Protein AF-X8DRG7-F1 (afdb_monomer)

Nearest PDB structures (foldseek):
  2o8r-assembly1_A  TM=9.295E-01  e=3.770E-13  Porphyromonas gingivalis
  1xdo-assembly1_A  TM=8.240E-01  e=6.068E-14  Escherichia coli
  2o8r-assembly1_B  TM=8.678E-01  e=6.930E-13  Porphyromonas gingivalis

Organism: NCBI:txid1299321

pLDDT: mean 76.74, std 23.55, range [23.83, 98.38]

Secondary structure (DSSP, 8-state):
-PPP-PPPP------SPPPPTT-S--HHHHHHHHHHHHHHHHH-TTS-HHHHHHHHHHHHHHHHHHIIIIIHHHHHHHHTT-----TTS--HHHHHHHHHHHHHHHHHHHHHIIIIIIHHHHHHTTEEE--GGG--HHHHHHHHHHIIIIIGGG--EEEE-TTSPPPPPPTT--EEEEEEEETTTTEEEEEEEEPPTTS-SEEE---TTS---TTTTT-EEEEEHHHHHHHTHHHH-GGGTTS-------TT-----------HHHHHHHHHHTSSS--------PPPP-

Foldseek 3Di:
DDDDDDPPDPPPPPPDDDDDLQPDDDPLVVLLVVLLVLLVQLLDPVDDLLVSLVSLLVSLVSVLVCCVPVLVVLVVCVVVVVQD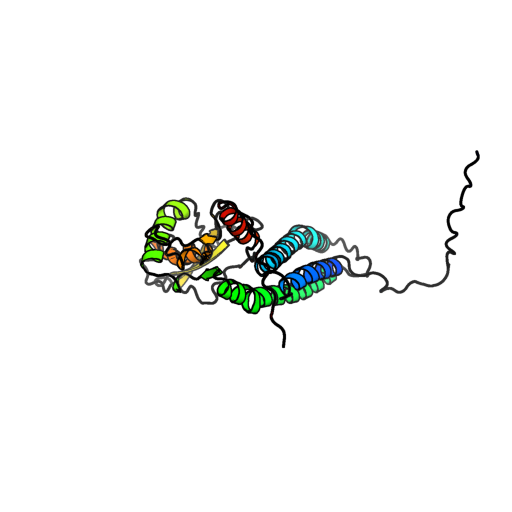ADSSRHGSVRVNVVSVVSVVVSVVSSVCSVPPPSQVVCVVQQEHADFPVPDDPLLLVVLVCVCVPPPVVPKDKAKDDPVDPDDDDDRPWFKFWFWWAFVVPRDIIIIIITRDPPDQQWDWGDDSVNPCDPVNVSHTYTYGPVRSCLVCVCVVCVVRVVGVIDRPPPVPRPSVCSPSPPSVRVSVVVVVVPPPDDDDDDDDDDDDDD

InterPro domains:
  IPR003414 Polyphosphate kinase [PTHR30218] (20-241)
  IPR024953 Polyphosphate kinase middle domain [PF02503] (139-242)
  IPR025198 Polyphosphate kinase N-terminal domain [PF13089] (24-129)
  IPR036830 Polyphosphate kinase middle domain superfamily [G3DSA:3.30.1840.10] (130-250)
  IPR036832 Polyphosphate kinase N-terminal domain superfamily [SSF140356] (21-125)

Sequence (290 aa):
MTTPSVPPAATTIVSGEELPEDRYLNRELSWLDFNARVLALAADESLPILERAKFLAIFASNLDEFYMVRVAGLKRRDETGLSVRSADGLSPREQLKLIGERTQEISVQHARVFSESVRPELAENGIFVVTWADLSENERSYLSSYFNDQVFPVLTPLAVDPAHPFPYISGLSLNLAITVQVPETGGQHFARIKVPDNVDRFVRLRSPDGTESPQAAHTARFLPMEELIAAHLSALFPAWKSSNITHSASPGTLISRSRKIATRTFCRHLSGSWRAGGSARRCALRSPTT

Mean predicted aligned error: 12.93 Å

Solvent-accessible surface area (backbone atoms only — not comparable to full-atom values): 17632 Å² total; per-residue (Å²): 137,84,80,85,81,76,74,77,81,80,74,78,79,80,83,82,72,86,72,67,76,76,79,40,77,52,67,68,58,53,48,51,54,52,45,49,53,40,41,48,53,34,62,38,82,89,50,60,68,69,59,18,46,39,26,47,18,50,35,36,52,51,51,51,50,43,45,69,51,52,50,48,52,38,50,53,29,49,77,70,65,55,73,67,49,47,88,46,66,43,40,42,62,58,47,52,50,54,50,50,55,55,49,50,54,54,52,52,51,52,50,45,41,42,65,74,46,51,50,55,53,36,41,77,68,32,36,38,83,49,57,75,84,77,50,52,72,68,56,47,54,53,49,49,50,50,35,62,76,64,46,51,81,66,53,60,78,40,78,57,57,93,92,53,83,82,78,90,74,66,84,97,56,54,43,44,56,43,75,44,60,39,62,89,77,73,44,77,46,41,34,37,35,53,58,57,86,92,52,70,59,59,45,69,66,68,62,91,80,73,66,60,49,80,73,51,68,62,46,48,41,28,36,44,43,70,47,57,50,61,76,42,46,66,74,77,44,57,91,54,63,85,37,86,51,76,81,68,74,43,102,74,54,62,55,60,66,68,70,69,57,71,23,69,64,52,53,52,54,57,60,60,68,66,71,79,68,87,78,95,71,89,81,83,82,79,80,84,83,131

Radius of gyration: 26.26 Å; Cα contacts (8 Å, |Δi|>4): 280; chains: 1; bounding box: 67×80×70 Å

Structure (mmCIF, N/CA/C/O backbone):
data_AF-X8DRG7-F1
#
_entry.id   AF-X8DRG7-F1
#
loop_
_atom_site.group_PDB
_atom_site.id
_atom_site.type_symbol
_atom_site.label_atom_id
_atom_site.label_alt_id
_atom_site.label_comp_id
_atom_site.label_asym_id
_atom_site.label_entity_id
_atom_site.label_seq_id
_atom_site.pdbx_PDB_ins_code
_atom_site.Cartn_x
_atom_site.Cartn_y
_atom_site.Cartn_z
_atom_site.occupancy
_atom_site.B_iso_or_equiv
_atom_site.auth_seq_id
_atom_site.auth_comp_id
_atom_site.auth_asym_id
_atom_site.auth_atom_id
_atom_site.pdbx_PDB_model_num
ATOM 1 N N . MET A 1 1 ? 46.438 -45.455 -9.308 1.00 54.94 1 MET A N 1
ATOM 2 C CA . MET A 1 1 ? 45.032 -45.337 -9.744 1.00 54.94 1 MET A CA 1
ATOM 3 C C . MET A 1 1 ? 44.902 -44.040 -10.522 1.00 54.94 1 MET A C 1
ATOM 5 O O . MET A 1 1 ? 44.944 -42.978 -9.922 1.00 54.94 1 MET A O 1
ATOM 9 N N . THR A 1 2 ? 44.878 -44.120 -11.848 1.00 59.38 2 THR A N 1
ATOM 10 C CA . THR A 1 2 ? 44.703 -42.980 -12.758 1.00 59.38 2 THR A CA 1
ATOM 11 C C . THR A 1 2 ? 43.210 -42.707 -12.914 1.00 59.38 2 THR A C 1
ATOM 13 O O . THR A 1 2 ? 42.454 -43.603 -13.282 1.00 59.38 2 THR A O 1
ATOM 16 N N . THR A 1 3 ? 42.767 -41.495 -12.590 1.00 52.41 3 THR A N 1
ATOM 17 C CA . THR A 1 3 ? 41.386 -41.053 -12.814 1.00 52.41 3 THR A CA 1
ATOM 18 C C . THR A 1 3 ? 41.109 -40.954 -14.318 1.00 52.41 3 THR A C 1
ATOM 20 O O . THR A 1 3 ? 41.916 -40.361 -15.038 1.00 52.41 3 THR A O 1
ATOM 23 N N . PRO A 1 4 ? 39.995 -41.508 -14.828 1.00 63.41 4 PRO A N 1
ATOM 24 C CA . PRO A 1 4 ? 39.626 -41.310 -16.221 1.00 63.41 4 PRO A CA 1
ATOM 25 C C . PRO A 1 4 ? 39.196 -39.852 -16.427 1.00 63.41 4 PRO A C 1
ATOM 27 O O . PRO A 1 4 ? 38.285 -39.357 -15.764 1.00 63.41 4 PRO A O 1
ATOM 30 N N . SER A 1 5 ? 39.874 -39.155 -17.340 1.00 70.75 5 SER A N 1
ATOM 31 C CA . SER A 1 5 ? 39.465 -37.833 -17.817 1.00 70.75 5 SER A CA 1
ATOM 32 C C . SER A 1 5 ? 38.298 -38.016 -18.786 1.00 70.75 5 SER A C 1
ATOM 34 O O . SER A 1 5 ? 38.466 -38.584 -19.864 1.00 70.75 5 SER A O 1
ATOM 36 N N . VAL A 1 6 ? 37.102 -37.586 -18.382 1.00 69.38 6 VAL A N 1
ATOM 37 C CA . VAL A 1 6 ? 35.954 -37.483 -19.288 1.00 69.38 6 VAL A CA 1
ATOM 38 C C . VAL A 1 6 ? 36.197 -36.254 -20.171 1.00 69.38 6 VAL A C 1
ATOM 40 O O . VAL A 1 6 ? 36.353 -35.160 -19.618 1.00 69.38 6 VAL A O 1
ATOM 43 N N . PRO A 1 7 ? 36.271 -36.384 -21.508 1.00 69.69 7 PRO A N 1
ATOM 44 C CA . PRO A 1 7 ? 36.376 -35.216 -22.370 1.00 69.69 7 PRO A CA 1
ATOM 45 C C . PRO A 1 7 ? 35.121 -34.346 -22.186 1.00 69.69 7 PRO A C 1
ATOM 47 O O . PRO A 1 7 ? 34.028 -34.897 -22.017 1.00 69.69 7 PRO A O 1
ATOM 50 N N . PRO A 1 8 ? 35.238 -33.003 -22.193 1.00 70.31 8 PRO A N 1
ATOM 51 C CA . PRO A 1 8 ? 34.063 -32.142 -22.148 1.00 70.31 8 PRO A CA 1
ATOM 52 C C . PRO A 1 8 ? 33.129 -32.546 -23.289 1.00 70.31 8 PRO A C 1
ATOM 54 O O . PRO A 1 8 ? 33.590 -32.780 -24.408 1.00 70.31 8 PRO A O 1
ATOM 57 N N . ALA A 1 9 ? 31.834 -32.679 -22.990 1.00 67.06 9 ALA A N 1
ATOM 58 C CA . ALA A 1 9 ? 30.829 -32.984 -23.997 1.00 67.06 9 ALA A CA 1
ATOM 59 C C . ALA A 1 9 ? 31.017 -32.016 -25.171 1.00 67.06 9 ALA A C 1
ATOM 61 O O . ALA A 1 9 ? 30.955 -30.799 -24.992 1.00 67.06 9 ALA A O 1
ATOM 62 N N . ALA A 1 10 ? 31.331 -32.556 -26.348 1.00 64.88 10 ALA A N 1
ATOM 63 C CA . ALA A 1 10 ? 31.528 -31.754 -27.539 1.00 64.88 10 ALA A CA 1
ATOM 64 C C . ALA A 1 10 ? 30.172 -31.163 -27.934 1.00 64.88 10 ALA A C 1
ATOM 66 O O . ALA A 1 10 ? 29.363 -31.823 -28.582 1.00 64.88 10 ALA A O 1
ATOM 67 N N . THR A 1 11 ? 29.901 -29.930 -27.509 1.00 65.81 11 THR A N 1
ATOM 68 C CA . THR A 1 11 ? 28.789 -29.153 -28.049 1.00 65.81 11 THR A CA 1
ATOM 69 C C . THR A 1 11 ? 29.103 -28.908 -29.515 1.00 65.81 11 THR A C 1
ATOM 71 O O . THR A 1 11 ? 30.013 -28.145 -29.840 1.00 65.81 11 THR A O 1
ATOM 74 N N . THR A 1 12 ? 28.379 -29.579 -30.408 1.00 64.88 12 THR A N 1
ATOM 75 C CA . THR A 1 12 ? 28.410 -29.273 -31.835 1.00 64.88 12 THR A CA 1
ATOM 76 C C . THR A 1 12 ? 27.990 -27.816 -31.996 1.00 64.88 12 THR A C 1
ATOM 78 O O . THR A 1 12 ? 26.829 -27.470 -31.786 1.00 64.88 12 THR A O 1
ATOM 81 N N . ILE A 1 13 ? 28.948 -26.943 -32.306 1.00 61.78 13 ILE A N 1
ATOM 82 C CA . ILE A 1 13 ? 28.653 -25.556 -32.649 1.00 61.78 13 ILE A CA 1
ATOM 83 C C . ILE A 1 13 ? 28.011 -25.609 -34.031 1.00 61.78 13 ILE A C 1
ATOM 85 O O . ILE A 1 13 ? 28.698 -25.784 -35.035 1.00 61.78 13 ILE A O 1
ATOM 89 N N . VAL A 1 14 ? 26.684 -25.524 -34.077 1.00 63.50 14 VAL A N 1
ATOM 90 C CA .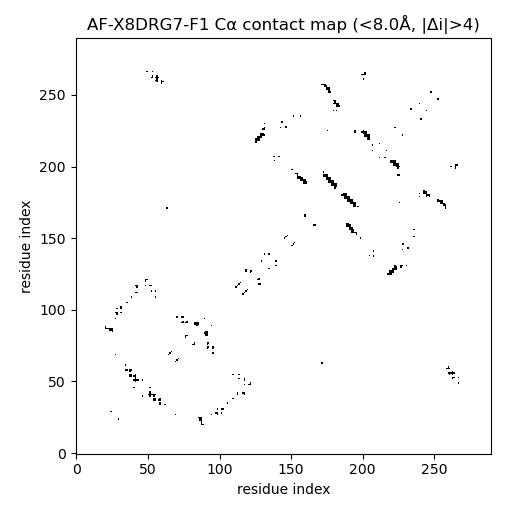 VAL A 1 14 ? 25.952 -25.330 -35.327 1.00 63.50 14 VAL A CA 1
ATOM 91 C C . VAL A 1 14 ? 26.228 -23.893 -35.765 1.00 63.50 14 VAL A C 1
ATOM 93 O O . VAL A 1 14 ? 25.580 -22.949 -35.325 1.00 63.50 14 VAL A O 1
ATOM 96 N N . SER A 1 15 ? 27.284 -23.702 -36.551 1.00 62.88 15 SER A N 1
ATOM 97 C CA . SER A 1 15 ? 27.621 -22.414 -37.148 1.00 62.88 15 SER A CA 1
ATOM 98 C C . SER A 1 15 ? 26.789 -22.228 -38.416 1.00 62.88 15 SER A C 1
ATOM 100 O O . SER A 1 15 ? 27.100 -22.852 -39.431 1.00 62.88 15 SER A O 1
ATOM 102 N N . GLY A 1 16 ? 25.749 -21.390 -38.377 1.00 63.62 16 GLY A N 1
ATOM 103 C CA . GLY A 1 16 ? 25.087 -20.961 -39.615 1.00 63.62 16 GLY A CA 1
ATOM 104 C C . GLY A 1 16 ? 23.646 -20.466 -39.528 1.00 63.62 16 GLY A C 1
ATOM 105 O O . GLY A 1 16 ? 23.220 -19.803 -40.465 1.00 63.62 16 GLY A O 1
ATOM 106 N N . GLU A 1 17 ? 22.903 -20.729 -38.452 1.00 68.38 17 GLU A N 1
ATOM 107 C CA . GLU A 1 17 ? 21.546 -20.179 -38.304 1.00 68.38 17 GLU A CA 1
ATOM 108 C C . GLU A 1 17 ? 21.573 -18.920 -37.429 1.00 68.38 17 GLU A C 1
ATOM 110 O O . GLU A 1 17 ? 22.011 -18.960 -36.275 1.00 68.38 17 GLU A O 1
ATOM 115 N N . GLU A 1 18 ? 21.121 -17.789 -37.983 1.00 74.00 18 GLU A N 1
ATOM 116 C CA . GLU A 1 18 ? 20.774 -16.617 -37.178 1.00 74.00 18 GLU A CA 1
ATOM 117 C C . GLU A 1 18 ? 19.693 -17.032 -36.177 1.00 74.00 18 GLU A C 1
ATOM 119 O O . GLU A 1 18 ? 18.618 -17.506 -36.546 1.00 74.00 18 GLU A O 1
ATOM 124 N N . LEU A 1 19 ? 20.012 -16.915 -34.888 1.00 76.25 19 LEU A N 1
ATOM 125 C CA . LEU A 1 19 ? 19.079 -17.278 -33.830 1.00 76.25 19 LEU A CA 1
ATOM 126 C C . LEU A 1 19 ? 17.885 -16.305 -33.835 1.00 76.25 19 LEU A C 1
ATOM 128 O O . LEU A 1 19 ? 18.104 -15.111 -34.048 1.00 76.25 19 LEU A O 1
ATOM 132 N N . PRO A 1 20 ? 16.661 -16.770 -33.520 1.00 79.12 20 PRO A N 1
ATOM 133 C CA . PRO A 1 20 ? 15.479 -15.910 -33.476 1.00 79.12 20 PRO A CA 1
ATOM 134 C C . PRO A 1 20 ? 15.663 -14.694 -32.555 1.00 79.12 20 PRO A C 1
ATOM 136 O O . PRO A 1 20 ? 16.224 -14.817 -31.459 1.00 79.12 20 PRO A O 1
ATOM 139 N N . GLU A 1 21 ? 15.175 -13.523 -32.976 1.00 74.56 21 GLU A N 1
ATOM 140 C CA . GLU A 1 21 ? 15.283 -12.276 -32.199 1.00 74.56 21 GLU A CA 1
ATOM 141 C C . GLU A 1 21 ? 14.522 -12.340 -30.857 1.00 74.56 21 GLU A C 1
ATOM 143 O O . GLU A 1 21 ? 14.911 -11.686 -29.891 1.00 74.56 21 GLU A O 1
ATOM 148 N N . ASP A 1 22 ? 13.493 -13.185 -30.752 1.00 77.38 22 ASP A N 1
ATOM 149 C CA . ASP A 1 22 ? 12.609 -13.366 -29.592 1.00 77.38 22 ASP A CA 1
ATOM 150 C C . ASP A 1 22 ? 13.065 -14.464 -28.609 1.00 77.38 22 ASP A C 1
ATOM 152 O O . ASP A 1 22 ? 12.335 -14.860 -27.699 1.00 77.38 22 ASP A O 1
ATOM 156 N N . ARG A 1 23 ? 14.305 -14.949 -28.734 1.00 85.06 23 ARG A N 1
ATOM 157 C CA . ARG A 1 23 ? 14.832 -16.053 -27.906 1.00 85.06 23 ARG A CA 1
ATOM 158 C C . ARG A 1 23 ? 15.043 -15.722 -26.423 1.00 85.06 23 ARG A C 1
ATOM 160 O O . ARG A 1 23 ? 15.328 -16.625 -25.634 1.00 85.06 23 ARG A O 1
ATOM 167 N N . TYR A 1 24 ? 14.972 -14.448 -26.037 1.00 88.44 24 TYR A N 1
ATOM 168 C CA . TYR A 1 24 ? 15.151 -14.004 -24.655 1.00 88.44 24 TYR A CA 1
ATOM 169 C C . TYR A 1 24 ? 13.890 -13.348 -24.110 1.00 88.44 24 TYR A C 1
ATOM 171 O O . TYR A 1 24 ? 13.319 -12.453 -24.721 1.00 88.44 24 TYR A O 1
ATOM 179 N N . LEU A 1 25 ? 13.511 -13.739 -22.893 1.00 90.25 25 LEU A N 1
ATOM 180 C CA . LEU A 1 25 ? 12.475 -13.044 -22.142 1.00 90.25 25 LEU A CA 1
ATOM 181 C C . LEU A 1 25 ? 13.020 -11.743 -21.553 1.00 90.25 25 LEU A C 1
ATOM 183 O O . LEU A 1 25 ? 14.155 -11.689 -21.062 1.00 90.25 25 LEU A O 1
ATOM 187 N N . ASN A 1 26 ? 12.171 -10.717 -21.507 1.00 94.19 26 ASN A N 1
ATOM 188 C CA . ASN A 1 26 ? 12.496 -9.499 -20.785 1.00 94.19 26 ASN A CA 1
ATOM 189 C C . ASN A 1 26 ? 12.693 -9.810 -19.296 1.00 94.19 26 ASN A C 1
ATOM 191 O O . ASN A 1 26 ? 11.798 -10.337 -18.626 1.00 94.19 26 ASN A O 1
ATOM 195 N N . ARG A 1 27 ? 13.855 -9.446 -18.752 1.00 94.56 27 ARG A N 1
ATOM 196 C CA . ARG A 1 27 ? 14.194 -9.706 -17.348 1.00 94.56 27 ARG A CA 1
ATOM 197 C C . ARG A 1 27 ? 13.234 -9.022 -16.374 1.00 94.56 27 ARG A C 1
ATOM 199 O O . ARG A 1 27 ? 12.872 -9.620 -15.363 1.00 94.56 27 ARG A O 1
ATOM 206 N N . GLU A 1 28 ? 12.871 -7.774 -16.648 1.00 95.69 28 GLU A N 1
ATOM 207 C CA . GLU A 1 28 ? 12.068 -6.963 -15.734 1.00 95.69 28 GLU A CA 1
ATOM 208 C C . GLU A 1 28 ? 10.601 -7.422 -15.749 1.00 95.69 28 GLU A C 1
ATOM 210 O O . GLU A 1 28 ? 9.993 -7.556 -14.688 1.00 95.69 28 GLU A O 1
ATOM 215 N N . LEU A 1 29 ? 10.059 -7.789 -16.917 1.00 96.81 29 LEU A N 1
ATOM 216 C CA . LEU A 1 29 ? 8.729 -8.411 -17.005 1.00 96.81 29 LEU A CA 1
ATOM 217 C C . LEU A 1 29 ? 8.701 -9.803 -16.365 1.00 96.81 29 LEU A C 1
ATOM 219 O O . LEU A 1 29 ? 7.791 -10.101 -15.597 1.00 96.81 29 LEU A O 1
ATOM 223 N N . SER A 1 30 ? 9.745 -10.612 -16.570 1.00 96.94 30 SER A N 1
ATOM 224 C CA . SER A 1 30 ? 9.873 -11.919 -15.906 1.00 96.94 30 SER A CA 1
ATOM 225 C C . SER A 1 30 ? 9.889 -11.787 -14.378 1.00 96.94 30 SER A C 1
ATOM 227 O O . SER A 1 30 ? 9.366 -12.644 -13.661 1.00 96.94 30 SER A O 1
ATOM 229 N N . TRP A 1 31 ? 10.477 -10.704 -13.855 1.00 97.88 31 TRP A N 1
ATOM 230 C CA . TRP A 1 31 ? 10.434 -10.392 -12.429 1.00 97.88 31 TRP A CA 1
ATOM 231 C C . TRP A 1 31 ? 9.012 -10.030 -11.971 1.00 97.88 31 TRP A C 1
ATOM 233 O O . TRP A 1 31 ? 8.560 -10.525 -10.936 1.00 97.88 31 TRP A O 1
ATOM 243 N N . LEU A 1 32 ? 8.271 -9.230 -12.747 1.00 98.06 32 LEU A N 1
ATOM 244 C CA . LEU A 1 32 ? 6.868 -8.919 -12.443 1.00 98.06 32 LEU A CA 1
ATOM 245 C C . LEU A 1 32 ? 5.989 -10.174 -12.473 1.00 98.06 32 LEU A C 1
ATOM 247 O O . LEU A 1 32 ? 5.143 -10.329 -11.596 1.00 98.06 32 LEU A O 1
ATOM 251 N N . ASP A 1 33 ? 6.229 -11.106 -13.394 1.00 97.75 33 ASP A N 1
ATOM 252 C CA . ASP A 1 33 ? 5.515 -12.387 -13.451 1.00 97.75 33 ASP A CA 1
ATOM 253 C C . ASP A 1 33 ? 5.871 -13.312 -12.283 1.00 97.75 33 ASP A C 1
ATOM 255 O O . ASP A 1 33 ? 5.026 -14.051 -11.771 1.00 97.75 33 ASP A O 1
ATOM 259 N N . PHE A 1 34 ? 7.109 -13.253 -11.787 1.00 97.94 34 PHE A N 1
ATOM 260 C CA . PHE A 1 34 ? 7.444 -13.863 -10.504 1.00 97.94 34 PHE A CA 1
ATOM 261 C C . PHE A 1 34 ? 6.617 -13.256 -9.364 1.00 97.94 34 PHE A C 1
ATOM 263 O O . PHE A 1 34 ? 5.996 -14.003 -8.608 1.00 97.94 34 PHE A O 1
ATOM 270 N N . ASN A 1 35 ? 6.546 -11.928 -9.258 1.00 97.94 35 ASN A N 1
ATOM 271 C CA . ASN A 1 35 ? 5.769 -11.297 -8.193 1.00 97.94 35 ASN A CA 1
ATOM 272 C C . ASN A 1 35 ? 4.256 -11.550 -8.360 1.00 97.94 35 ASN A C 1
ATOM 274 O O . ASN A 1 35 ? 3.547 -11.731 -7.375 1.00 97.94 35 ASN A O 1
ATOM 278 N N . ALA A 1 36 ? 3.756 -11.673 -9.592 1.00 98.19 36 ALA A N 1
ATOM 279 C CA . ALA A 1 36 ? 2.379 -12.073 -9.873 1.00 98.19 36 ALA A CA 1
ATOM 280 C C . ALA A 1 36 ? 2.060 -13.484 -9.342 1.00 98.19 36 ALA A C 1
ATOM 282 O O . ALA A 1 36 ? 0.966 -13.712 -8.832 1.00 98.19 36 ALA A O 1
ATOM 283 N N . ARG A 1 37 ? 3.022 -14.417 -9.364 1.00 98.38 37 ARG A N 1
ATOM 284 C CA . ARG A 1 37 ? 2.862 -15.734 -8.717 1.00 98.38 37 ARG A CA 1
ATOM 285 C C . ARG A 1 37 ? 2.795 -15.637 -7.192 1.00 98.38 37 ARG A C 1
ATOM 287 O O . ARG A 1 37 ? 2.061 -16.399 -6.576 1.00 98.38 37 ARG A O 1
ATOM 294 N N . VAL A 1 38 ? 3.493 -14.680 -6.575 1.00 98.25 38 VAL A N 1
ATOM 295 C CA . VAL A 1 38 ? 3.333 -14.391 -5.135 1.00 98.25 38 VAL A CA 1
ATOM 296 C C . VAL A 1 38 ? 1.919 -13.882 -4.843 1.00 98.25 38 VAL A C 1
ATOM 298 O O . VAL A 1 38 ? 1.308 -14.301 -3.864 1.00 98.25 38 VAL A O 1
ATOM 301 N N . LEU A 1 39 ? 1.371 -13.022 -5.708 1.00 97.94 39 LEU A N 1
ATOM 302 C CA . LEU A 1 39 ? -0.019 -12.576 -5.596 1.00 97.94 39 LEU A CA 1
ATOM 303 C C . LEU A 1 39 ? -1.016 -13.733 -5.776 1.00 97.94 39 LEU A C 1
ATOM 305 O O . LEU A 1 39 ? -2.018 -13.774 -5.068 1.00 97.94 39 LEU A O 1
ATOM 309 N N . ALA A 1 40 ? -0.729 -14.695 -6.657 1.00 98.25 40 ALA A N 1
ATOM 310 C CA . ALA A 1 40 ? -1.567 -15.881 -6.828 1.00 98.25 40 ALA A CA 1
ATOM 311 C C . ALA A 1 40 ? -1.686 -16.707 -5.532 1.00 98.25 40 ALA A C 1
ATOM 313 O O . ALA A 1 40 ? -2.768 -17.195 -5.231 1.00 98.25 40 ALA A O 1
ATOM 314 N N . LEU A 1 41 ? -0.630 -16.776 -4.709 1.00 98.19 41 LEU A N 1
ATOM 315 C CA . LEU A 1 41 ? -0.698 -17.410 -3.383 1.00 98.19 41 LEU A CA 1
ATOM 316 C C . LEU A 1 41 ? -1.607 -16.645 -2.410 1.00 98.19 41 LEU A C 1
ATOM 318 O O . LEU A 1 41 ? -2.237 -17.243 -1.550 1.00 98.19 41 LEU A O 1
ATOM 322 N N . ALA A 1 42 ? -1.717 -15.321 -2.526 1.00 96.94 42 ALA A N 1
ATOM 323 C CA . ALA A 1 42 ? -2.695 -14.577 -1.730 1.00 96.94 42 ALA A CA 1
ATOM 324 C C . ALA A 1 42 ? -4.145 -14.844 -2.179 1.00 96.94 42 ALA A C 1
ATOM 326 O O . ALA A 1 42 ? -5.068 -14.772 -1.365 1.00 96.94 42 ALA A O 1
ATOM 327 N N . ALA A 1 43 ? -4.343 -15.140 -3.465 1.00 96.75 43 ALA A N 1
ATOM 328 C CA . ALA A 1 43 ? -5.647 -15.449 -4.046 1.00 96.75 43 ALA A CA 1
ATOM 329 C C . ALA A 1 43 ? -6.092 -16.907 -3.821 1.00 96.75 43 ALA A C 1
ATOM 331 O O . ALA A 1 43 ? -7.268 -17.202 -3.992 1.00 96.75 43 ALA A O 1
ATOM 332 N N . ASP A 1 44 ? -5.182 -17.800 -3.433 1.00 98.00 44 ASP A N 1
ATOM 333 C CA . ASP A 1 44 ? -5.469 -19.216 -3.203 1.00 98.00 44 ASP A CA 1
ATOM 334 C C . ASP A 1 44 ? -6.229 -19.435 -1.884 1.00 98.00 44 ASP A C 1
ATOM 336 O O . ASP A 1 44 ? -5.646 -19.397 -0.799 1.00 98.00 44 ASP A O 1
ATOM 340 N N . GLU A 1 45 ? -7.536 -19.681 -1.986 1.00 96.31 45 GLU A N 1
ATOM 341 C CA . GLU A 1 45 ? -8.450 -19.928 -0.859 1.00 96.31 45 GLU A CA 1
ATOM 342 C C . GLU A 1 45 ? -8.175 -21.249 -0.119 1.00 96.31 45 GLU A C 1
ATOM 344 O O . GLU A 1 45 ? -8.691 -21.458 0.976 1.00 96.31 45 GLU A O 1
ATOM 349 N N . SER A 1 46 ? -7.326 -22.134 -0.659 1.00 97.25 46 SER A N 1
ATOM 350 C CA . SER A 1 46 ? -6.900 -23.342 0.061 1.00 97.25 46 SER A CA 1
ATOM 351 C C . SER A 1 46 ? -5.888 -23.053 1.179 1.00 97.25 46 SER A C 1
ATOM 353 O O . SER A 1 46 ? -5.656 -23.899 2.049 1.00 97.25 46 SER A O 1
ATOM 355 N N . LEU A 1 47 ? -5.278 -21.862 1.178 1.00 97.81 47 LEU A N 1
ATOM 356 C CA . LEU A 1 47 ? -4.296 -21.451 2.174 1.00 97.81 47 LEU A CA 1
ATOM 357 C C . LEU A 1 47 ? -4.956 -20.767 3.382 1.00 97.81 47 LEU A C 1
ATOM 359 O O . LEU A 1 47 ? -5.920 -20.019 3.223 1.00 97.81 47 LEU A O 1
ATOM 363 N N . PRO A 1 48 ? -4.391 -20.914 4.598 1.00 97.75 48 PRO A N 1
ATOM 364 C CA . PRO A 1 48 ? -4.883 -20.198 5.770 1.00 97.75 48 PRO A CA 1
ATOM 365 C C . PRO A 1 48 ? -4.918 -18.677 5.558 1.00 97.75 48 PRO A C 1
ATOM 367 O O . PRO A 1 48 ? -3.939 -18.086 5.091 1.00 97.75 48 PRO A O 1
ATOM 370 N N . ILE A 1 49 ? -6.003 -18.027 5.993 1.00 96.69 49 ILE A N 1
ATOM 371 C CA . ILE A 1 49 ? -6.263 -16.597 5.754 1.00 96.69 49 ILE A CA 1
ATOM 372 C C . ILE A 1 49 ? -5.104 -15.670 6.156 1.00 96.69 49 ILE A C 1
ATOM 374 O O . ILE A 1 49 ? -4.787 -14.704 5.459 1.00 96.69 49 ILE A O 1
ATOM 378 N N . LEU A 1 50 ? -4.400 -15.980 7.248 1.00 96.25 50 LEU A N 1
ATOM 379 C CA . LEU A 1 50 ? -3.260 -15.175 7.694 1.00 96.25 50 LEU A CA 1
ATOM 380 C C . LEU A 1 50 ? -2.025 -15.322 6.797 1.00 96.25 50 LEU A C 1
ATOM 382 O O . LEU A 1 50 ? -1.280 -14.353 6.637 1.00 96.25 50 LEU A O 1
ATOM 386 N N . GLU A 1 51 ? -1.810 -16.490 6.188 1.00 97.62 51 GLU A N 1
ATOM 387 C CA . GLU A 1 51 ? -0.742 -16.673 5.197 1.00 97.62 51 GLU A CA 1
ATOM 388 C C . GLU A 1 51 ? -1.091 -15.941 3.896 1.00 97.62 51 GLU A C 1
ATOM 390 O O . GLU A 1 51 ? -0.238 -15.257 3.331 1.00 97.62 51 GLU A O 1
ATOM 395 N N . ARG A 1 52 ? -2.359 -15.963 3.470 1.00 98.19 52 ARG A N 1
ATOM 396 C CA . ARG A 1 52 ? -2.827 -15.189 2.307 1.00 98.19 52 ARG A CA 1
ATOM 397 C C . ARG A 1 52 ? -2.642 -13.689 2.508 1.00 98.19 52 ARG A C 1
ATOM 399 O O . ARG A 1 52 ? -2.063 -13.002 1.664 1.00 98.19 52 ARG A O 1
ATOM 406 N N . ALA A 1 53 ? -3.036 -13.184 3.676 1.00 96.62 53 ALA A N 1
ATOM 407 C CA . ALA A 1 53 ? -2.802 -11.801 4.066 1.00 96.62 53 ALA A CA 1
ATOM 408 C C . ALA A 1 53 ? -1.296 -11.467 4.018 1.00 96.62 53 ALA A C 1
ATOM 410 O O . ALA A 1 53 ? -0.886 -10.447 3.455 1.00 96.62 53 ALA A O 1
ATOM 411 N N . LYS A 1 54 ? -0.440 -12.341 4.555 1.00 97.12 54 LYS A N 1
ATOM 412 C CA . LYS A 1 54 ? 1.020 -12.179 4.523 1.00 97.12 54 LYS A CA 1
ATOM 413 C C . LYS A 1 54 ? 1.575 -12.154 3.097 1.00 97.12 54 LYS A C 1
ATOM 415 O O . LYS A 1 54 ? 2.428 -11.311 2.820 1.00 97.12 54 LYS A O 1
ATOM 420 N N . PHE A 1 55 ? 1.076 -12.985 2.181 1.00 98.19 55 PHE A N 1
ATOM 421 C CA . PHE A 1 55 ? 1.463 -12.931 0.769 1.00 98.19 55 PHE A CA 1
ATOM 422 C C . PHE A 1 55 ? 1.102 -11.594 0.109 1.00 98.19 55 PHE A C 1
ATOM 424 O O . PHE A 1 55 ? 1.922 -11.072 -0.645 1.00 98.19 55 PHE A O 1
ATOM 431 N N . LEU A 1 56 ? -0.022 -10.956 0.472 1.00 97.56 56 LEU A N 1
ATOM 432 C CA . LEU A 1 56 ? -0.323 -9.585 0.021 1.00 97.56 56 LEU A CA 1
ATOM 433 C C . LEU A 1 56 ? 0.735 -8.565 0.475 1.00 97.56 56 LEU A C 1
ATOM 435 O O . LEU A 1 56 ? 1.045 -7.643 -0.285 1.00 97.56 56 LEU A O 1
ATOM 439 N N . ALA A 1 57 ? 1.309 -8.713 1.677 1.00 95.31 57 ALA A N 1
ATOM 440 C CA . ALA A 1 57 ? 2.412 -7.852 2.126 1.00 95.31 57 ALA A CA 1
ATOM 441 C C . ALA A 1 57 ? 3.713 -8.157 1.407 1.00 95.31 57 ALA A C 1
ATOM 443 O O . ALA A 1 57 ? 4.451 -7.229 1.088 1.00 95.31 57 ALA A O 1
ATOM 444 N N . ILE A 1 58 ? 4.024 -9.440 1.214 1.00 96.75 58 ILE A N 1
ATOM 445 C CA . ILE A 1 58 ? 5.248 -9.854 0.526 1.00 96.75 58 ILE A CA 1
ATOM 446 C C . ILE A 1 58 ? 5.218 -9.304 -0.900 1.00 96.75 58 ILE A C 1
ATOM 448 O O . ILE A 1 58 ? 6.167 -8.640 -1.303 1.00 96.75 58 ILE A O 1
ATOM 452 N N . PHE A 1 59 ? 4.101 -9.475 -1.612 1.00 98.00 59 PHE A N 1
ATOM 453 C CA . PHE A 1 59 ? 3.890 -8.897 -2.936 1.00 98.00 59 PHE A CA 1
ATOM 454 C C . PHE A 1 59 ? 4.165 -7.385 -2.963 1.00 98.00 59 PHE A C 1
ATOM 456 O O . PHE A 1 59 ? 4.937 -6.919 -3.803 1.00 98.00 59 PHE A O 1
ATOM 463 N N . ALA A 1 60 ? 3.564 -6.628 -2.034 1.00 95.12 60 ALA A N 1
ATOM 464 C CA . ALA A 1 60 ? 3.719 -5.175 -1.973 1.00 95.12 60 ALA A CA 1
ATOM 465 C C . ALA A 1 60 ? 5.165 -4.763 -1.645 1.00 95.12 60 ALA A C 1
ATOM 467 O O . ALA A 1 60 ? 5.719 -3.881 -2.292 1.00 95.12 60 ALA A O 1
ATOM 468 N N . SER A 1 61 ? 5.804 -5.442 -0.688 1.00 94.06 61 SER A N 1
ATOM 469 C CA . SER A 1 61 ? 7.193 -5.175 -0.299 1.00 94.06 61 SER A CA 1
ATOM 470 C C . SER A 1 61 ? 8.183 -5.485 -1.421 1.00 94.06 61 SER A C 1
ATOM 472 O O . SER A 1 61 ? 9.146 -4.747 -1.603 1.00 94.06 61 SER A O 1
ATOM 474 N N . ASN A 1 62 ? 7.961 -6.570 -2.164 1.00 95.62 62 ASN A N 1
ATOM 475 C CA . ASN A 1 62 ? 8.783 -6.913 -3.318 1.00 95.62 62 ASN A CA 1
ATOM 476 C C . ASN A 1 62 ? 8.640 -5.845 -4.406 1.00 95.62 62 ASN A C 1
ATOM 478 O O . ASN A 1 62 ? 9.630 -5.436 -5.008 1.00 95.62 62 ASN A O 1
ATOM 482 N N . LEU A 1 63 ? 7.407 -5.393 -4.666 1.00 95.12 63 LEU A N 1
ATOM 483 C CA . LEU A 1 63 ? 7.137 -4.374 -5.677 1.00 95.12 63 LEU A CA 1
ATOM 484 C C . LEU A 1 63 ? 7.807 -3.037 -5.319 1.00 95.12 63 LEU A C 1
ATOM 486 O O . LEU A 1 63 ? 8.405 -2.410 -6.190 1.00 95.12 63 LEU A O 1
ATOM 490 N N . ASP A 1 64 ? 7.779 -2.645 -4.041 1.00 93.12 64 ASP A N 1
ATOM 491 C CA . ASP A 1 64 ? 8.508 -1.479 -3.528 1.00 93.12 64 ASP A CA 1
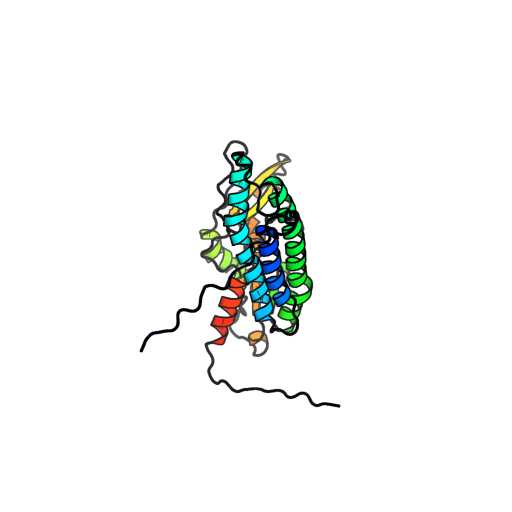ATOM 492 C C . ASP A 1 64 ? 10.016 -1.577 -3.843 1.00 93.12 64 ASP A C 1
ATOM 494 O O . ASP A 1 64 ? 10.607 -0.642 -4.392 1.00 93.12 64 ASP A O 1
ATOM 498 N N . GLU A 1 65 ? 10.640 -2.724 -3.553 1.00 93.62 65 GLU A N 1
ATOM 499 C CA . GLU A 1 65 ? 12.064 -2.965 -3.828 1.00 93.62 65 GLU A CA 1
ATOM 500 C C . GLU A 1 65 ? 12.376 -2.911 -5.330 1.00 93.62 65 GLU A C 1
ATOM 502 O O . GLU A 1 65 ? 13.345 -2.272 -5.754 1.00 93.62 65 GLU A O 1
ATOM 507 N N . PHE A 1 66 ? 11.525 -3.523 -6.154 1.00 95.12 66 PHE A N 1
ATOM 508 C CA . PHE A 1 66 ? 11.658 -3.481 -7.605 1.00 95.12 66 PHE A CA 1
ATOM 509 C C . PHE A 1 66 ? 11.631 -2.049 -8.141 1.00 95.12 66 PHE A C 1
ATOM 511 O O . PHE A 1 66 ? 12.490 -1.674 -8.941 1.00 95.12 66 PHE A O 1
ATOM 518 N N . TYR A 1 67 ? 10.716 -1.206 -7.661 1.00 94.25 67 TYR A N 1
ATOM 519 C CA . TYR A 1 67 ? 10.662 0.193 -8.082 1.00 94.25 67 TYR A CA 1
ATOM 520 C C . TYR A 1 67 ? 11.875 0.997 -7.615 1.00 94.25 67 TYR A C 1
ATOM 522 O O . TYR A 1 67 ? 12.472 1.740 -8.401 1.00 94.25 67 TYR A O 1
ATOM 530 N N . MET A 1 68 ? 12.260 0.833 -6.350 1.00 90.69 68 MET A N 1
ATOM 531 C CA . MET A 1 68 ? 13.382 1.562 -5.765 1.00 90.69 68 MET A CA 1
ATOM 532 C C . MET A 1 68 ? 14.719 1.225 -6.425 1.00 90.69 68 MET A C 1
ATOM 534 O O . MET A 1 68 ? 15.573 2.103 -6.539 1.00 90.69 68 MET A O 1
ATOM 538 N N . VAL A 1 69 ? 14.911 -0.023 -6.857 1.00 92.00 69 VAL A N 1
ATOM 539 C CA . VAL A 1 69 ? 16.189 -0.489 -7.409 1.00 92.00 69 VAL A CA 1
ATOM 540 C C . VAL A 1 69 ? 16.147 -0.571 -8.935 1.00 92.00 69 VAL A C 1
ATOM 542 O O . VAL A 1 69 ? 16.940 0.081 -9.616 1.00 92.00 69 VAL A O 1
ATOM 545 N N . ARG A 1 70 ? 15.231 -1.370 -9.495 1.00 93.62 70 ARG A N 1
ATOM 546 C CA . ARG A 1 70 ? 15.206 -1.702 -10.931 1.00 93.62 70 ARG A CA 1
ATOM 547 C C . ARG A 1 70 ? 14.687 -0.545 -11.763 1.00 93.62 70 ARG A C 1
ATOM 549 O O . ARG A 1 70 ? 15.393 -0.069 -12.652 1.00 93.62 70 ARG A O 1
ATOM 556 N N . VAL A 1 71 ? 13.493 -0.050 -11.443 1.00 94.69 71 VAL A N 1
ATOM 557 C CA . VAL A 1 71 ? 12.860 1.038 -12.204 1.00 94.69 71 VAL A CA 1
ATOM 558 C C . VAL A 1 71 ? 13.680 2.322 -12.095 1.00 94.69 71 VAL A C 1
ATOM 560 O O . VAL A 1 71 ? 13.904 2.985 -13.106 1.00 94.69 71 VAL A O 1
ATOM 563 N N . ALA A 1 72 ? 14.206 2.644 -10.909 1.00 92.50 72 ALA A N 1
ATOM 564 C CA . ALA A 1 72 ? 15.111 3.780 -10.729 1.00 92.50 72 ALA A CA 1
ATOM 565 C C . ALA A 1 72 ? 16.378 3.674 -11.601 1.00 92.50 72 ALA A C 1
ATOM 567 O O . ALA A 1 72 ? 16.804 4.662 -12.204 1.00 92.50 72 ALA A O 1
ATOM 568 N N . GLY A 1 73 ? 16.964 2.476 -11.713 1.00 93.00 73 GLY A N 1
ATOM 569 C CA . GLY A 1 73 ? 18.106 2.222 -12.593 1.00 93.00 73 GLY A CA 1
ATOM 570 C C . GLY A 1 73 ? 17.768 2.369 -14.080 1.00 93.00 73 GLY A C 1
ATOM 571 O O . GLY A 1 73 ? 18.557 2.937 -14.836 1.00 93.00 73 GLY A O 1
ATOM 572 N N . LEU A 1 74 ? 16.592 1.900 -14.513 1.00 92.94 74 LEU A N 1
ATOM 573 C CA . LEU A 1 74 ? 16.117 2.084 -15.890 1.00 92.94 74 LEU A CA 1
ATOM 574 C C . LEU A 1 74 ? 15.864 3.560 -16.215 1.00 92.94 74 LEU A C 1
ATOM 576 O O . LEU A 1 74 ? 16.342 4.027 -17.245 1.00 92.94 74 LEU A O 1
ATOM 580 N N . LYS A 1 75 ? 15.192 4.300 -15.325 1.00 93.19 75 LYS A N 1
ATOM 581 C CA . LYS A 1 75 ? 14.937 5.741 -15.497 1.00 93.19 75 LYS A CA 1
ATOM 582 C C . LYS A 1 75 ? 16.224 6.535 -15.660 1.00 93.19 75 LYS A C 1
ATOM 584 O O . LYS A 1 75 ? 16.352 7.290 -16.613 1.00 93.19 75 LYS A O 1
ATOM 589 N N . ARG A 1 76 ? 17.218 6.279 -14.805 1.00 92.69 76 ARG A N 1
ATOM 590 C CA . ARG A 1 76 ? 18.525 6.939 -14.907 1.00 92.69 76 ARG A CA 1
ATOM 591 C C . ARG A 1 76 ? 19.192 6.694 -16.262 1.00 92.69 76 ARG A C 1
ATOM 593 O O . ARG A 1 76 ? 19.817 7.598 -16.805 1.00 92.69 76 ARG A O 1
ATOM 600 N N . ARG A 1 77 ? 19.085 5.478 -16.811 1.00 90.00 77 ARG A N 1
ATOM 601 C CA . ARG A 1 77 ? 19.637 5.156 -18.138 1.00 90.00 77 ARG A CA 1
ATOM 602 C C . ARG A 1 77 ? 18.898 5.877 -19.263 1.00 90.00 77 ARG A C 1
ATOM 604 O O . ARG A 1 77 ? 19.561 6.379 -20.162 1.00 90.00 77 ARG A O 1
ATOM 611 N N . ASP A 1 78 ? 17.570 5.972 -19.180 1.00 90.81 78 ASP A N 1
ATOM 612 C CA . ASP A 1 78 ? 16.769 6.742 -20.144 1.00 90.81 78 ASP A CA 1
ATOM 613 C C . ASP A 1 78 ? 17.147 8.233 -20.117 1.00 90.81 78 ASP A C 1
ATOM 615 O O . ASP A 1 78 ? 17.457 8.818 -21.150 1.00 90.81 78 ASP A O 1
ATOM 619 N N . GLU A 1 79 ? 17.220 8.828 -18.922 1.00 90.69 79 GLU A N 1
ATOM 620 C CA . GLU A 1 79 ? 17.528 10.252 -18.713 1.00 90.69 79 GLU A CA 1
ATOM 621 C C . GLU A 1 79 ? 18.950 10.637 -19.150 1.00 90.69 79 GLU A C 1
ATOM 623 O O . GLU A 1 79 ? 19.176 11.743 -19.633 1.00 90.69 79 GLU A O 1
ATOM 628 N N . THR A 1 80 ? 19.915 9.726 -19.001 1.00 90.25 80 THR A N 1
ATOM 629 C CA . THR A 1 80 ? 21.319 9.946 -19.400 1.00 90.25 80 THR A CA 1
ATOM 630 C C . THR A 1 80 ? 21.598 9.610 -20.867 1.00 90.25 80 THR A C 1
ATOM 632 O O . THR A 1 80 ? 22.736 9.741 -21.313 1.00 90.25 80 THR A O 1
ATOM 635 N N . GLY A 1 81 ? 20.589 9.166 -21.627 1.00 84.50 81 GLY A N 1
ATOM 636 C CA . GLY A 1 81 ? 20.747 8.768 -23.029 1.00 84.50 81 GLY A CA 1
ATOM 637 C C . GLY A 1 81 ? 21.550 7.477 -23.227 1.00 84.50 81 GLY A C 1
ATOM 638 O O . GLY A 1 81 ? 21.976 7.176 -24.344 1.00 84.50 81 GLY A O 1
ATOM 639 N N . LEU A 1 82 ? 21.758 6.689 -22.166 1.00 78.31 82 LEU A N 1
ATOM 640 C CA . LEU A 1 82 ? 22.427 5.391 -22.229 1.00 78.31 82 LEU A CA 1
ATOM 641 C C . LEU A 1 82 ? 21.474 4.352 -22.840 1.00 78.31 82 LEU A C 1
ATOM 643 O O . LEU A 1 82 ? 20.813 3.589 -22.135 1.00 78.31 82 LEU A O 1
ATOM 647 N N . SER A 1 83 ? 21.421 4.317 -24.173 1.00 73.38 83 SER A N 1
ATOM 648 C CA . SER A 1 83 ? 20.503 3.487 -24.973 1.00 73.38 83 SER A CA 1
ATOM 649 C C . SER A 1 83 ? 20.930 2.013 -25.085 1.00 73.38 83 SER A C 1
ATOM 651 O O . SER A 1 83 ? 20.828 1.387 -26.140 1.00 73.38 83 SER A O 1
ATOM 653 N N . VAL A 1 84 ? 21.446 1.429 -24.001 1.00 83.69 84 VAL A N 1
ATOM 654 C CA . VAL A 1 84 ? 21.744 -0.008 -23.987 1.00 83.69 84 VAL A CA 1
ATOM 655 C C . VAL A 1 84 ? 20.416 -0.760 -23.989 1.00 83.69 84 VAL A C 1
ATOM 657 O O . VAL A 1 84 ? 19.690 -0.756 -22.991 1.00 83.69 84 VAL A O 1
ATOM 660 N N . ARG A 1 85 ? 20.100 -1.379 -25.129 1.00 87.94 85 ARG A N 1
ATOM 661 C CA . ARG A 1 85 ? 18.933 -2.249 -25.288 1.00 87.94 85 ARG A CA 1
ATOM 662 C C . ARG A 1 85 ? 19.079 -3.492 -24.408 1.00 87.94 85 ARG A C 1
ATOM 664 O O . ARG A 1 85 ? 20.189 -3.954 -24.137 1.00 87.94 85 ARG A O 1
ATOM 671 N N . SER A 1 86 ? 17.958 -4.008 -23.920 1.00 89.88 86 SER A N 1
ATOM 672 C CA . SER A 1 86 ? 17.918 -5.275 -23.192 1.00 89.88 86 SER A CA 1
ATOM 673 C C . SER A 1 86 ? 18.140 -6.471 -24.128 1.00 89.88 86 SER A C 1
ATOM 675 O O . SER A 1 86 ? 18.240 -6.316 -25.343 1.00 89.88 86 SER A O 1
ATOM 677 N N . ALA A 1 87 ? 18.268 -7.673 -23.557 1.00 87.38 87 ALA A N 1
ATOM 678 C CA . ALA A 1 87 ? 18.558 -8.898 -24.313 1.00 87.38 87 ALA A CA 1
ATOM 679 C C . ALA A 1 87 ? 17.461 -9.268 -25.331 1.00 87.38 87 ALA A C 1
ATOM 681 O O . ALA A 1 87 ? 17.747 -9.920 -26.325 1.00 87.38 87 ALA A O 1
ATOM 682 N N . ASP A 1 88 ? 16.235 -8.823 -25.077 1.00 88.75 88 ASP A N 1
ATOM 683 C CA . ASP A 1 88 ? 15.042 -8.890 -25.928 1.00 88.75 88 ASP A CA 1
ATOM 684 C C . ASP A 1 88 ? 14.901 -7.669 -26.861 1.00 88.75 88 ASP A C 1
ATOM 686 O O . ASP A 1 88 ? 13.846 -7.427 -27.433 1.00 88.75 88 ASP A O 1
ATOM 690 N N . GLY A 1 89 ? 15.942 -6.841 -26.981 1.00 90.06 89 GLY A N 1
ATOM 691 C CA . GLY A 1 89 ? 15.997 -5.739 -27.940 1.00 90.06 89 GLY A CA 1
ATOM 692 C C . GLY A 1 89 ? 15.285 -4.451 -27.517 1.00 90.06 89 GLY A C 1
ATOM 693 O O . GLY A 1 89 ? 15.373 -3.462 -28.240 1.00 90.06 89 GLY A O 1
ATOM 694 N N . LEU A 1 90 ? 14.639 -4.383 -26.351 1.00 92.25 90 LEU A N 1
ATOM 695 C CA . LEU A 1 90 ? 13.891 -3.191 -25.932 1.00 92.25 90 LEU A CA 1
ATOM 696 C C . LEU A 1 90 ? 14.786 -2.069 -25.383 1.00 92.25 90 LEU A C 1
ATOM 698 O O . LEU A 1 90 ? 15.702 -2.284 -24.585 1.00 92.25 90 LEU A O 1
ATOM 702 N N . SER A 1 91 ? 14.477 -0.827 -25.750 1.00 93.75 91 SER A N 1
ATOM 703 C CA . SER A 1 91 ? 15.071 0.368 -25.141 1.00 93.75 91 SER A CA 1
ATOM 704 C C . SER A 1 91 ? 14.611 0.555 -23.684 1.00 93.75 91 SER A C 1
ATOM 706 O O . SER A 1 91 ? 13.558 0.038 -23.292 1.00 93.75 91 SER A O 1
ATOM 708 N N . PRO A 1 92 ? 15.347 1.324 -22.854 1.00 94.12 92 PRO A N 1
ATOM 709 C CA . PRO A 1 92 ? 14.911 1.653 -21.495 1.00 94.12 92 PRO A CA 1
ATOM 710 C C . PRO A 1 92 ? 13.499 2.253 -21.436 1.00 94.12 92 PRO A C 1
ATOM 712 O O . PRO A 1 92 ? 12.712 1.874 -20.571 1.00 94.12 92 PRO A O 1
ATOM 715 N N . ARG A 1 93 ? 13.148 3.136 -22.379 1.00 94.00 93 ARG A N 1
ATOM 716 C CA . ARG A 1 93 ? 11.816 3.749 -22.469 1.00 94.00 93 ARG A CA 1
ATOM 717 C C . ARG A 1 93 ? 10.713 2.737 -22.765 1.00 94.00 93 ARG A C 1
ATOM 719 O O . ARG A 1 93 ? 9.663 2.782 -22.128 1.00 94.00 93 ARG A O 1
ATOM 726 N N . GLU A 1 94 ? 10.948 1.824 -23.705 1.00 95.06 94 GLU A N 1
ATOM 727 C CA . GLU A 1 94 ? 9.999 0.753 -24.035 1.00 95.06 94 GLU A CA 1
ATOM 728 C C . GLU A 1 94 ? 9.789 -0.177 -22.835 1.00 95.06 94 GLU A C 1
ATOM 730 O O . GLU A 1 94 ? 8.650 -0.465 -22.472 1.00 95.06 94 GLU A O 1
ATOM 735 N N . GLN A 1 95 ? 10.868 -0.555 -22.141 1.00 95.75 95 GLN A N 1
ATOM 736 C CA . GLN A 1 95 ? 10.777 -1.352 -20.916 1.00 95.75 95 GLN A CA 1
ATOM 737 C C . GLN A 1 95 ? 9.988 -0.630 -19.819 1.00 95.75 95 GLN A C 1
ATOM 739 O O . GLN A 1 95 ? 9.115 -1.232 -19.202 1.00 95.75 95 GLN A O 1
ATOM 744 N N . LEU A 1 96 ? 10.246 0.662 -19.583 1.00 96.12 96 LEU A N 1
ATOM 745 C CA . LEU A 1 96 ? 9.510 1.455 -18.591 1.00 96.12 96 LEU A CA 1
ATOM 746 C C . LEU A 1 96 ? 8.009 1.518 -18.894 1.00 96.12 96 LEU A C 1
ATOM 748 O O . LEU A 1 96 ? 7.205 1.446 -17.963 1.00 96.12 96 LEU A O 1
ATOM 752 N N . LYS A 1 97 ? 7.634 1.618 -20.176 1.00 96.94 97 LYS A N 1
ATOM 753 C CA . LYS A 1 97 ? 6.233 1.583 -20.608 1.00 96.94 97 LYS A CA 1
ATOM 754 C C . LYS A 1 97 ? 5.582 0.240 -20.257 1.00 96.94 97 LYS A C 1
ATOM 756 O O . LYS A 1 97 ? 4.587 0.231 -19.537 1.00 96.94 97 LYS A O 1
ATOM 761 N N . LEU A 1 98 ? 6.186 -0.873 -20.679 1.00 97.62 98 LEU A N 1
ATOM 762 C CA . LEU A 1 98 ? 5.655 -2.220 -20.422 1.00 97.62 98 LEU A CA 1
ATOM 763 C C . LEU A 1 98 ? 5.607 -2.553 -18.923 1.00 97.62 98 LEU A C 1
ATOM 765 O O . LEU A 1 98 ? 4.642 -3.142 -18.442 1.00 97.62 98 LEU A O 1
ATOM 769 N N . ILE A 1 99 ? 6.619 -2.133 -18.155 1.00 97.56 99 ILE A N 1
ATOM 770 C CA . ILE A 1 99 ? 6.634 -2.265 -16.691 1.00 97.56 99 ILE A CA 1
ATOM 771 C C . ILE A 1 99 ? 5.459 -1.508 -16.066 1.00 97.56 99 ILE A C 1
ATOM 773 O O . ILE A 1 99 ? 4.831 -2.020 -15.138 1.00 97.56 99 ILE A O 1
ATOM 777 N N . GLY A 1 100 ? 5.171 -0.295 -16.547 1.00 96.94 100 GLY A N 1
ATOM 778 C CA . GLY A 1 100 ? 4.053 0.518 -16.072 1.00 96.94 100 GLY A CA 1
ATOM 779 C C . GLY A 1 100 ? 2.705 -0.164 -16.299 1.00 96.94 100 GLY A C 1
ATOM 780 O O . GLY A 1 100 ? 1.934 -0.309 -15.350 1.00 96.94 100 GLY A O 1
ATOM 781 N N . GLU A 1 101 ? 2.469 -0.640 -17.523 1.00 97.94 101 GLU A N 1
ATOM 782 C CA . GLU A 1 101 ? 1.261 -1.382 -17.911 1.00 97.94 101 GLU A CA 1
ATOM 783 C C . GLU A 1 101 ? 1.096 -2.642 -17.047 1.00 97.94 101 GLU A C 1
ATOM 785 O O . GLU A 1 101 ? 0.103 -2.792 -16.329 1.00 97.94 101 GLU A O 1
ATOM 790 N N . ARG A 1 102 ? 2.129 -3.494 -16.997 1.00 97.62 102 ARG A N 1
ATOM 791 C CA . ARG A 1 102 ? 2.094 -4.743 -16.229 1.00 97.62 102 ARG A CA 1
ATOM 792 C C . ARG A 1 102 ? 1.920 -4.510 -14.731 1.00 97.62 102 ARG A C 1
ATOM 794 O O . ARG A 1 102 ? 1.181 -5.239 -14.072 1.00 97.62 102 ARG A O 1
ATOM 801 N N . THR A 1 103 ? 2.572 -3.489 -14.173 1.00 96.75 103 THR A N 1
ATOM 802 C CA . THR A 1 103 ? 2.431 -3.152 -12.750 1.00 96.75 103 THR A CA 1
ATOM 803 C C . THR A 1 103 ? 1.018 -2.680 -12.426 1.00 96.75 103 THR A C 1
ATOM 805 O O . THR A 1 103 ? 0.484 -3.036 -11.372 1.00 96.75 103 THR A O 1
ATOM 808 N N . GLN A 1 104 ? 0.398 -1.889 -13.305 1.00 95.88 104 GLN A N 1
ATOM 809 C CA . GLN A 1 104 ? -0.975 -1.430 -13.115 1.00 95.88 104 GLN A CA 1
ATOM 810 C C . GLN A 1 104 ? -1.938 -2.616 -13.038 1.00 95.88 104 GLN A C 1
ATOM 812 O O . GLN A 1 104 ? -2.729 -2.685 -12.094 1.00 95.88 104 GLN A O 1
ATOM 817 N N . GLU A 1 105 ? -1.825 -3.571 -13.963 1.00 97.25 105 GLU A N 1
ATOM 818 C CA . GLU A 1 105 ? -2.634 -4.795 -13.972 1.00 97.25 105 GLU A CA 1
ATOM 819 C C . GLU A 1 105 ? -2.536 -5.554 -12.643 1.00 97.25 105 GLU A C 1
ATOM 821 O O . GLU A 1 105 ? -3.544 -5.772 -11.964 1.00 97.25 105 GLU A O 1
ATOM 826 N N . ILE A 1 106 ? -1.318 -5.914 -12.223 1.00 96.69 106 ILE A N 1
ATOM 827 C CA . ILE A 1 106 ? -1.116 -6.705 -10.999 1.00 96.69 106 ILE A CA 1
ATOM 828 C C . ILE A 1 106 ? -1.474 -5.911 -9.734 1.00 96.69 106 ILE A C 1
ATOM 830 O O . ILE A 1 106 ? -1.909 -6.493 -8.744 1.00 96.69 106 ILE A O 1
ATOM 834 N N . SER A 1 107 ? -1.358 -4.579 -9.759 1.00 95.62 107 SER A N 1
ATOM 835 C CA . SER A 1 107 ? -1.756 -3.713 -8.641 1.00 95.62 107 SER A CA 1
ATOM 836 C C . SER A 1 107 ? -3.274 -3.618 -8.489 1.00 95.62 107 SER A C 1
ATOM 838 O O . SER A 1 107 ? -3.771 -3.494 -7.367 1.00 95.62 107 SER A O 1
ATOM 840 N N . VAL A 1 108 ? -4.021 -3.644 -9.597 1.00 96.62 108 VAL A N 1
ATOM 841 C CA . VAL A 1 108 ? -5.489 -3.732 -9.576 1.00 96.62 108 VAL A CA 1
ATOM 842 C C . VAL A 1 108 ? -5.915 -5.089 -9.022 1.00 96.62 108 VAL A C 1
ATOM 844 O O . VAL A 1 108 ? -6.752 -5.132 -8.123 1.00 96.62 108 VAL A O 1
ATOM 847 N N . GLN A 1 109 ? -5.282 -6.178 -9.468 1.00 96.88 109 GLN A N 1
ATOM 848 C CA . GLN A 1 109 ? -5.550 -7.516 -8.930 1.00 96.88 109 GLN A CA 1
ATOM 849 C C . GLN A 1 109 ? -5.237 -7.613 -7.431 1.00 96.88 109 GLN A C 1
ATOM 851 O O . GLN A 1 109 ? -6.039 -8.140 -6.670 1.00 96.88 109 GLN A O 1
ATOM 856 N N . HIS A 1 110 ? -4.122 -7.040 -6.971 1.00 98.06 110 HIS A N 1
ATOM 857 C CA . HIS A 1 110 ? -3.773 -6.993 -5.546 1.00 98.06 110 HIS A CA 1
ATOM 858 C C . HIS A 1 110 ? -4.828 -6.282 -4.698 1.00 98.06 110 HIS A C 1
ATOM 860 O O . HIS A 1 110 ? -5.220 -6.794 -3.648 1.00 98.06 110 HIS A O 1
ATOM 866 N N . ALA A 1 111 ? -5.327 -5.138 -5.173 1.00 96.50 111 ALA A N 1
ATOM 867 C CA . ALA A 1 111 ? -6.405 -4.420 -4.502 1.00 96.50 111 ALA A CA 1
ATOM 868 C C . ALA A 1 111 ? -7.681 -5.266 -4.440 1.00 96.50 111 ALA A C 1
ATOM 870 O O . ALA A 1 111 ? -8.286 -5.361 -3.376 1.00 96.50 111 ALA A O 1
ATOM 871 N N . ARG A 1 112 ? -8.030 -5.922 -5.552 1.00 97.31 112 ARG A N 1
ATOM 872 C CA . ARG A 1 112 ? -9.200 -6.791 -5.667 1.00 97.31 112 ARG A CA 1
ATOM 873 C C . ARG A 1 112 ? -9.140 -7.974 -4.701 1.00 97.31 112 ARG A C 1
ATOM 875 O O . ARG A 1 112 ? -10.062 -8.158 -3.917 1.00 97.31 112 ARG A O 1
ATOM 882 N N . VAL A 1 113 ? -8.036 -8.726 -4.699 1.00 97.69 113 VAL A N 1
ATOM 883 C CA . VAL A 1 113 ? -7.828 -9.869 -3.788 1.00 97.69 113 VAL A CA 1
ATOM 884 C C . VAL A 1 113 ? -7.954 -9.426 -2.332 1.00 97.69 113 VAL A C 1
ATOM 886 O O . VAL A 1 113 ? -8.588 -10.110 -1.530 1.00 97.69 113 VAL A O 1
ATOM 889 N N . PHE A 1 114 ? -7.403 -8.260 -1.982 1.00 97.38 114 PHE A N 1
ATOM 890 C CA . PHE A 1 114 ? -7.563 -7.721 -0.638 1.00 97.38 114 PHE A CA 1
ATOM 891 C C . PHE A 1 114 ? -9.019 -7.362 -0.315 1.00 97.38 114 PHE A C 1
ATOM 893 O O . PHE A 1 114 ? -9.518 -7.780 0.725 1.00 97.38 114 PHE A O 1
ATOM 900 N N . SER A 1 115 ? -9.693 -6.574 -1.157 1.00 95.75 115 SER A N 1
ATOM 901 C CA . SER A 1 115 ? -11.014 -6.021 -0.835 1.00 95.75 115 SER A CA 1
ATOM 902 C C . SER A 1 115 ? -12.154 -7.023 -0.957 1.00 95.75 115 SER A C 1
ATOM 904 O O . SER A 1 115 ? -13.093 -6.944 -0.172 1.00 95.75 115 SER A O 1
ATOM 906 N N . GLU A 1 116 ? -12.087 -7.924 -1.936 1.00 97.19 116 GLU A N 1
ATOM 907 C CA . GLU A 1 116 ? -13.190 -8.822 -2.302 1.00 97.19 116 GLU A CA 1
ATOM 908 C C . GLU A 1 116 ? -13.050 -10.227 -1.708 1.00 97.19 116 GLU A C 1
ATOM 910 O O . GLU A 1 116 ? -14.042 -10.939 -1.652 1.00 97.19 116 GLU A O 1
ATOM 915 N N . SER A 1 117 ? -11.856 -10.630 -1.254 1.00 96.75 117 SER A N 1
ATOM 916 C CA . SER A 1 117 ? -11.624 -11.988 -0.737 1.00 96.75 117 SER A CA 1
ATOM 917 C C . SER A 1 117 ? -10.973 -11.980 0.649 1.00 96.75 117 SER A C 1
ATOM 919 O O . SER A 1 117 ? -11.600 -12.365 1.633 1.00 96.75 117 SER A O 1
ATOM 921 N N . VAL A 1 118 ? -9.759 -11.436 0.789 1.00 97.31 118 VAL A N 1
ATOM 922 C CA . VAL A 1 118 ? -9.008 -11.532 2.056 1.00 97.31 118 VAL A CA 1
ATOM 923 C C . VAL A 1 118 ? -9.643 -10.715 3.186 1.00 97.31 118 VAL A C 1
ATOM 925 O O . VAL A 1 118 ? -9.719 -11.186 4.317 1.00 97.31 118 VAL A O 1
ATOM 928 N N . ARG A 1 119 ? -10.090 -9.480 2.931 1.00 95.62 119 ARG A N 1
ATOM 929 C CA . ARG A 1 119 ? -10.700 -8.637 3.973 1.00 95.62 119 ARG A CA 1
ATOM 930 C C . ARG A 1 119 ? -12.035 -9.209 4.484 1.00 95.62 119 ARG A C 1
ATOM 932 O O . ARG A 1 119 ? -12.190 -9.227 5.705 1.00 95.62 119 ARG A O 1
ATOM 939 N N . PRO A 1 120 ? -12.975 -9.657 3.628 1.00 96.44 120 PRO A N 1
ATOM 940 C CA . PRO A 1 120 ? -14.186 -10.340 4.084 1.00 96.44 120 PRO A CA 1
ATOM 941 C C . PRO A 1 120 ? -13.896 -11.591 4.921 1.00 96.44 120 PRO A C 1
ATOM 943 O O . PRO A 1 120 ? -14.409 -11.713 6.027 1.00 96.44 120 PRO A O 1
ATOM 946 N N . GLU A 1 121 ? -13.002 -12.468 4.468 1.00 96.50 121 GLU A N 1
ATOM 947 C CA . GLU A 1 121 ? -12.702 -13.715 5.184 1.00 96.50 121 GLU A CA 1
ATOM 948 C C . GLU A 1 121 ? -11.969 -13.479 6.514 1.00 96.50 121 GLU A C 1
ATOM 950 O O . GLU A 1 121 ? -12.195 -14.187 7.498 1.00 96.50 121 GLU A O 1
ATOM 955 N N . LEU A 1 122 ? -11.128 -12.440 6.602 1.00 95.69 122 LEU A N 1
ATOM 956 C CA . LEU A 1 122 ? -10.587 -11.991 7.889 1.00 95.69 122 LEU A CA 1
ATOM 957 C C . LEU A 1 122 ? -11.713 -11.632 8.865 1.00 95.69 122 LEU A C 1
ATOM 959 O O . LEU A 1 122 ? -11.646 -12.027 10.029 1.00 95.69 122 LEU A O 1
ATOM 963 N N . ALA A 1 123 ? -12.746 -10.930 8.393 1.00 94.12 123 ALA A N 1
ATOM 964 C CA . ALA A 1 123 ? -13.885 -10.534 9.214 1.00 94.12 123 ALA A CA 1
ATOM 965 C C . ALA A 1 123 ? -14.712 -11.747 9.676 1.00 94.12 123 ALA A C 1
ATOM 967 O O . ALA A 1 123 ? -15.091 -11.808 10.845 1.00 94.12 123 ALA A O 1
ATOM 968 N N . GLU A 1 124 ? -14.918 -12.745 8.812 1.00 94.38 124 GLU A N 1
ATOM 969 C CA . GLU A 1 124 ? -15.559 -14.022 9.175 1.00 94.38 124 GLU A CA 1
ATOM 970 C C . GLU A 1 124 ? -14.787 -14.774 10.270 1.00 94.38 124 GLU A C 1
ATOM 972 O O . GLU A 1 124 ? -15.382 -15.421 11.130 1.00 94.38 124 GLU A O 1
ATOM 977 N N . ASN A 1 125 ? -13.461 -14.623 10.294 1.00 92.38 125 ASN A N 1
ATOM 978 C CA . ASN A 1 125 ? -12.576 -15.176 11.320 1.00 92.38 125 ASN A CA 1
ATOM 979 C C . ASN A 1 125 ? -12.366 -14.229 12.522 1.00 92.38 125 ASN A C 1
ATOM 981 O O . ASN A 1 125 ? -11.414 -14.394 13.288 1.00 92.38 125 ASN A O 1
ATOM 985 N N . GLY A 1 126 ? -13.232 -13.226 12.700 1.00 91.38 126 GLY A N 1
ATOM 986 C CA . GLY A 1 126 ? -13.217 -12.331 13.858 1.00 91.38 126 GLY A CA 1
ATOM 987 C C . GLY A 1 126 ? -12.155 -11.229 13.806 1.00 91.38 126 GLY A C 1
ATOM 988 O O . GLY A 1 126 ? -11.900 -10.584 14.824 1.00 91.38 126 GLY A O 1
ATOM 989 N N . ILE A 1 127 ? -11.519 -10.988 12.657 1.00 93.56 127 ILE A N 1
ATOM 990 C CA . ILE A 1 127 ? -10.486 -9.962 12.497 1.00 93.56 127 ILE A CA 1
ATOM 991 C C . ILE A 1 127 ? -10.974 -8.831 11.591 1.00 93.56 127 ILE A C 1
ATOM 993 O O . ILE A 1 127 ? -11.149 -8.991 10.387 1.00 93.56 127 ILE A O 1
ATOM 997 N N . PHE A 1 128 ? -11.117 -7.638 12.158 1.00 93.62 128 PHE A N 1
ATOM 998 C CA . PHE A 1 128 ? -11.733 -6.500 11.486 1.00 93.62 128 PHE A CA 1
ATOM 999 C C . PHE A 1 128 ? -10.745 -5.351 11.309 1.00 93.62 128 PHE A C 1
ATOM 1001 O O . PHE A 1 128 ? -10.152 -4.870 12.275 1.00 93.62 128 PHE A O 1
ATOM 1008 N N . VAL A 1 129 ? -10.627 -4.852 10.078 1.00 92.31 129 VAL A N 1
ATOM 1009 C CA . VAL A 1 129 ? -10.045 -3.532 9.796 1.00 92.31 129 VAL A CA 1
ATOM 1010 C C . VAL A 1 129 ? -11.197 -2.545 9.650 1.00 92.31 129 VAL A C 1
ATOM 1012 O O . VAL A 1 129 ? -11.920 -2.571 8.645 1.00 92.31 129 VAL A O 1
ATOM 1015 N N . VAL A 1 130 ? -11.377 -1.731 10.685 1.00 93.75 130 VAL A N 1
ATOM 1016 C CA . VAL A 1 130 ? -12.514 -0.820 10.846 1.00 93.75 130 VAL A CA 1
ATOM 1017 C C . VAL A 1 130 ? -12.139 0.611 10.471 1.00 93.75 130 VAL A C 1
ATOM 1019 O O . VAL A 1 130 ? -10.962 0.967 10.416 1.00 93.75 130 VAL A O 1
ATOM 1022 N N . THR A 1 131 ? -13.151 1.424 10.207 1.00 93.06 131 THR A N 1
ATOM 1023 C CA . THR A 1 131 ? -13.044 2.866 9.965 1.00 93.06 131 THR A CA 1
ATOM 1024 C C . THR A 1 131 ? -13.463 3.649 11.205 1.00 93.06 131 THR A C 1
ATOM 1026 O O . THR A 1 131 ? -14.070 3.095 12.123 1.00 93.06 131 THR A O 1
ATOM 1029 N N . TRP A 1 132 ? -13.187 4.956 11.232 1.00 92.31 132 TRP A N 1
ATOM 1030 C CA . TRP A 1 132 ? -13.636 5.825 12.329 1.00 92.31 132 TRP A CA 1
ATOM 1031 C C . TRP A 1 132 ? -15.167 5.814 12.522 1.00 92.31 132 TRP A C 1
ATOM 1033 O O . TRP A 1 132 ? -15.674 5.941 13.642 1.00 92.31 132 TRP A O 1
ATOM 1043 N N . ALA A 1 133 ? -15.914 5.627 11.429 1.00 92.19 133 ALA A N 1
ATOM 1044 C CA . ALA A 1 133 ? -17.371 5.567 11.447 1.00 92.19 133 ALA A CA 1
ATOM 1045 C C . ALA A 1 133 ? -17.905 4.325 12.180 1.00 92.19 133 ALA A C 1
ATOM 1047 O O . ALA A 1 133 ? -18.946 4.415 12.824 1.00 92.19 133 ALA A O 1
ATOM 1048 N N . ASP A 1 134 ? -17.161 3.217 12.156 1.00 91.38 134 ASP A N 1
ATOM 1049 C CA . ASP A 1 134 ? -17.549 1.938 12.769 1.00 91.38 134 ASP A CA 1
ATOM 1050 C C . ASP A 1 134 ? -17.308 1.895 14.294 1.00 91.38 134 ASP A C 1
ATOM 1052 O O . ASP A 1 134 ? -17.567 0.880 14.948 1.00 91.38 134 ASP A O 1
ATOM 1056 N N . LEU A 1 135 ? -16.737 2.957 14.867 1.00 90.62 135 LEU A N 1
ATOM 1057 C CA . LEU A 1 135 ? -16.383 3.031 16.283 1.00 90.62 135 LEU A CA 1
ATOM 1058 C C . LEU A 1 135 ? -17.565 3.485 17.138 1.00 90.62 135 LEU A C 1
ATOM 1060 O O . LEU A 1 135 ? -18.282 4.424 16.782 1.00 90.62 135 LEU A O 1
ATOM 1064 N N . SER A 1 136 ? -17.705 2.865 18.308 1.00 90.69 136 SER A N 1
ATOM 1065 C CA . SER A 1 136 ? -18.590 3.354 19.369 1.00 90.69 136 SER A CA 1
ATOM 1066 C C . SER A 1 136 ? -18.069 4.660 19.979 1.00 90.69 136 SER A C 1
ATOM 1068 O O . SER A 1 136 ? -16.886 4.987 19.873 1.00 90.69 136 SER A O 1
ATOM 1070 N N . GLU A 1 137 ? -18.934 5.397 20.675 1.00 90.25 137 GLU A N 1
ATOM 1071 C CA . GLU A 1 137 ? -18.551 6.673 21.296 1.00 90.25 137 GLU A CA 1
ATOM 1072 C C . GLU A 1 137 ? -17.454 6.511 22.365 1.00 90.25 137 GLU A C 1
ATOM 1074 O O . GLU A 1 137 ? -16.540 7.332 22.464 1.00 90.25 137 GLU A O 1
ATOM 1079 N N . ASN A 1 138 ? -17.480 5.399 23.106 1.00 89.31 138 ASN A N 1
ATOM 1080 C CA . ASN A 1 138 ? -16.447 5.072 24.090 1.00 89.31 138 ASN A CA 1
ATOM 1081 C C . ASN A 1 138 ? -15.095 4.792 23.414 1.00 89.31 138 ASN A C 1
ATOM 1083 O O . ASN A 1 138 ? -14.060 5.276 23.870 1.00 89.31 138 ASN A O 1
ATOM 1087 N N . GLU A 1 139 ? -15.094 4.044 22.305 1.00 90.62 139 GLU A N 1
ATOM 1088 C CA . GLU A 1 139 ? -13.879 3.773 21.523 1.00 90.62 139 GLU A CA 1
ATOM 1089 C C . GLU A 1 139 ? -13.309 5.051 20.904 1.00 90.62 139 GLU A C 1
ATOM 1091 O O . GLU A 1 139 ? -12.094 5.250 20.934 1.00 90.62 139 GLU A O 1
ATOM 1096 N N . ARG A 1 140 ? -14.172 5.935 20.385 1.00 93.19 140 ARG A N 1
ATOM 1097 C CA . ARG A 1 140 ? -13.765 7.250 19.872 1.00 93.19 140 ARG A CA 1
ATOM 1098 C C . ARG A 1 140 ? -13.117 8.086 20.962 1.00 93.19 140 ARG A C 1
ATOM 1100 O O . ARG A 1 140 ? -12.009 8.563 20.757 1.00 93.19 140 ARG A O 1
ATOM 1107 N N . SER A 1 141 ? -13.753 8.189 22.128 1.00 92.31 141 SER A N 1
ATOM 1108 C CA . SER A 1 141 ? -13.221 8.936 23.273 1.00 92.31 141 SER A CA 1
ATOM 1109 C C . SER A 1 141 ? -11.843 8.419 23.697 1.00 92.31 141 SER A C 1
ATOM 1111 O O . SER A 1 141 ? -10.901 9.201 23.822 1.00 92.31 141 SER A O 1
ATOM 1113 N N . TYR A 1 142 ? -11.688 7.098 23.832 1.00 91.00 142 TYR A N 1
ATOM 1114 C CA . TYR A 1 142 ? -10.402 6.473 24.152 1.00 91.00 142 TYR A CA 1
ATOM 1115 C C . TYR A 1 142 ? -9.326 6.775 23.099 1.00 91.00 142 TYR A C 1
ATOM 1117 O O . TYR A 1 142 ? -8.205 7.165 23.432 1.00 91.00 142 TYR A O 1
ATOM 1125 N N . LEU A 1 143 ? -9.661 6.618 21.817 1.00 92.75 143 LEU A N 1
ATOM 1126 C CA . LEU A 1 143 ? -8.726 6.862 20.723 1.00 92.75 143 LEU A CA 1
ATOM 1127 C C . LEU A 1 143 ? -8.382 8.342 20.554 1.00 92.75 143 LEU A C 1
ATOM 1129 O O . LEU A 1 143 ? -7.266 8.649 20.142 1.00 92.75 143 LEU A O 1
ATOM 1133 N N . SER A 1 144 ? -9.291 9.253 20.897 1.00 93.94 144 SER A N 1
ATOM 1134 C CA . SER A 1 144 ? -9.016 10.688 20.946 1.00 93.94 144 SER A CA 1
ATOM 1135 C C . SER A 1 144 ? -8.018 11.037 22.048 1.00 93.94 144 SER A C 1
ATOM 1137 O O . SER A 1 144 ? -7.091 11.804 21.794 1.00 93.94 144 SER A O 1
ATOM 1139 N N . SER A 1 145 ? -8.134 10.441 23.240 1.00 93.44 145 SER A N 1
ATOM 1140 C CA . SER A 1 145 ? -7.108 10.576 24.285 1.00 93.44 145 SER A CA 1
ATOM 1141 C C . SER A 1 145 ? -5.766 10.009 23.822 1.00 93.44 145 SER A C 1
ATOM 1143 O O . SER A 1 145 ? -4.759 10.708 23.856 1.00 93.44 145 SER A O 1
ATOM 1145 N N . TYR A 1 146 ? -5.757 8.786 23.278 1.00 92.12 146 TYR A N 1
ATOM 1146 C CA . TYR A 1 146 ? -4.546 8.179 22.716 1.00 92.12 146 TYR A CA 1
ATOM 1147 C C . TYR A 1 146 ? -3.899 9.054 21.629 1.00 92.12 146 TYR A C 1
ATOM 1149 O O . TYR A 1 146 ? -2.678 9.228 21.614 1.00 92.12 146 TYR A O 1
ATOM 1157 N N . PHE A 1 147 ? -4.708 9.637 20.739 1.00 93.50 147 PHE A N 1
ATOM 1158 C CA . PHE A 1 147 ? -4.228 10.557 19.718 1.00 93.50 147 PHE A CA 1
ATOM 1159 C C . PHE A 1 147 ? -3.557 11.779 20.347 1.00 93.50 147 PHE A C 1
ATOM 1161 O O . PHE A 1 147 ? -2.414 12.062 20.006 1.00 93.50 147 PHE A O 1
ATOM 1168 N N . ASN A 1 148 ? -4.223 12.475 21.271 1.00 93.50 148 ASN A N 1
ATOM 1169 C CA . ASN A 1 148 ? -3.687 13.693 21.884 1.00 93.50 148 ASN A CA 1
ATOM 1170 C C . ASN A 1 148 ? -2.414 13.433 22.701 1.00 93.50 148 ASN A C 1
ATOM 1172 O O . ASN A 1 148 ? -1.471 14.219 22.625 1.00 93.50 148 ASN A O 1
ATOM 1176 N N . ASP A 1 149 ? -2.370 12.321 23.435 1.00 92.56 149 ASP A N 1
ATOM 1177 C CA . ASP A 1 149 ? -1.289 12.036 24.378 1.00 92.56 149 ASP A CA 1
ATOM 1178 C C . ASP A 1 149 ? -0.053 11.429 23.698 1.00 92.56 149 ASP A C 1
ATOM 1180 O O . ASP A 1 149 ? 1.073 11.681 24.127 1.00 92.56 149 ASP A O 1
ATOM 1184 N N . GLN A 1 150 ? -0.238 10.613 22.650 1.00 90.88 150 GLN A N 1
ATOM 1185 C CA . GLN A 1 150 ? 0.855 9.829 22.053 1.00 90.88 150 GLN A CA 1
ATOM 1186 C C . GLN A 1 150 ? 1.119 10.133 20.581 1.00 90.88 150 GLN A C 1
ATOM 1188 O O . GLN A 1 150 ? 2.273 10.095 20.157 1.00 90.88 150 GLN A O 1
ATOM 1193 N N . VAL A 1 151 ? 0.084 10.416 19.786 1.00 92.25 151 VAL A N 1
ATOM 1194 C CA . VAL A 1 151 ? 0.231 10.580 18.330 1.00 92.25 151 VAL A CA 1
ATOM 1195 C C . VAL A 1 151 ? 0.493 12.040 17.966 1.00 92.25 151 VAL A C 1
ATOM 1197 O O . VAL A 1 151 ? 1.465 12.336 17.280 1.00 92.25 151 VAL A O 1
ATOM 1200 N N . PHE A 1 152 ? -0.332 12.967 18.446 1.00 92.31 152 PHE A N 1
ATOM 1201 C CA . PHE A 1 152 ? -0.245 14.395 18.147 1.00 92.31 152 PHE A CA 1
ATOM 1202 C C . PHE A 1 152 ? 1.148 14.996 18.415 1.00 92.31 152 PHE A C 1
ATOM 1204 O O . PHE A 1 152 ? 1.649 15.678 17.519 1.00 92.31 152 PHE A O 1
ATOM 1211 N N . PRO A 1 153 ? 1.840 14.705 19.541 1.00 92.00 153 PRO A N 1
ATOM 1212 C CA . PRO A 1 153 ? 3.152 15.296 19.830 1.00 92.00 153 PRO A CA 1
ATOM 1213 C C . PRO A 1 153 ? 4.254 14.906 18.839 1.00 92.00 153 PRO A C 1
ATOM 1215 O O . PRO A 1 153 ? 5.272 15.589 18.750 1.00 92.00 153 PRO A O 1
ATOM 1218 N N . VAL A 1 154 ? 4.073 13.802 18.105 1.00 91.12 154 VAL A N 1
ATOM 1219 C CA . VAL A 1 154 ? 5.043 13.302 17.119 1.00 91.12 154 VAL A CA 1
ATOM 1220 C C . VAL A 1 154 ? 4.630 13.594 15.674 1.00 91.12 154 VAL A C 1
ATOM 1222 O O . VAL 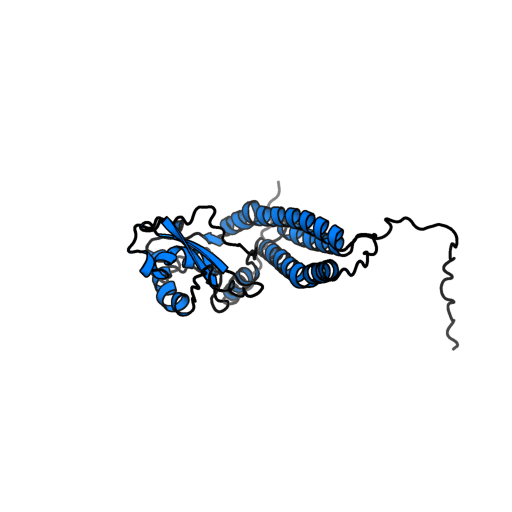A 1 154 ? 5.372 13.264 14.748 1.00 91.12 154 VAL A O 1
ATOM 1225 N N . LEU A 1 155 ? 3.470 14.221 15.453 1.00 89.19 155 LEU A N 1
ATOM 1226 C CA . LEU A 1 155 ? 3.066 14.690 14.131 1.00 89.19 155 LEU A CA 1
ATOM 1227 C C . LEU A 1 155 ? 3.724 16.033 13.821 1.00 89.19 155 LEU A C 1
ATOM 1229 O O . LEU A 1 155 ? 3.744 16.952 14.632 1.00 89.19 155 LEU A O 1
ATOM 1233 N N . THR A 1 156 ? 4.215 16.174 12.592 1.00 83.62 156 THR A N 1
ATOM 1234 C CA . THR A 1 156 ? 4.752 17.443 12.086 1.00 83.62 156 THR A CA 1
ATOM 1235 C C . THR A 1 156 ? 4.001 17.831 10.814 1.00 83.62 156 THR A C 1
ATOM 1237 O O . THR A 1 156 ? 4.419 17.446 9.715 1.00 83.62 156 THR A O 1
ATOM 1240 N N . PRO A 1 157 ? 2.858 18.534 10.937 1.00 86.56 157 PRO A N 1
ATOM 1241 C CA . PRO A 1 157 ? 2.166 19.100 9.789 1.00 86.56 157 PRO A CA 1
ATOM 1242 C C . PRO A 1 157 ? 3.063 20.105 9.075 1.00 86.56 157 PRO A C 1
ATOM 1244 O O . PRO A 1 157 ? 3.683 20.959 9.705 1.00 86.56 157 PRO A O 1
ATOM 1247 N N . LEU A 1 158 ? 3.124 20.003 7.752 1.00 84.56 158 LEU A N 1
ATOM 1248 C CA . LEU A 1 158 ? 3.936 20.874 6.918 1.00 84.56 158 LEU A CA 1
ATOM 1249 C C . LEU A 1 158 ? 3.057 21.512 5.850 1.00 84.56 158 LEU A C 1
ATOM 1251 O O . LEU A 1 158 ? 2.591 20.825 4.941 1.00 84.56 158 LEU A O 1
ATOM 1255 N N . ALA A 1 159 ? 2.822 22.816 5.974 1.00 83.06 159 ALA A N 1
ATOM 1256 C CA . ALA A 1 159 ? 2.179 23.592 4.924 1.00 83.06 159 ALA A CA 1
ATOM 1257 C C . ALA A 1 159 ? 3.094 23.648 3.694 1.00 83.06 159 ALA A C 1
ATOM 1259 O O . ALA A 1 159 ? 4.314 23.748 3.821 1.00 83.06 159 ALA A O 1
ATOM 1260 N N . VAL A 1 160 ? 2.497 23.556 2.511 1.00 81.94 160 VAL A N 1
ATOM 1261 C CA . VAL A 1 160 ? 3.187 23.756 1.239 1.00 81.94 160 VAL A CA 1
ATOM 1262 C C . VAL A 1 160 ? 2.636 25.020 0.618 1.00 81.94 160 VAL A C 1
ATOM 1264 O O . VAL A 1 160 ? 1.425 25.158 0.433 1.00 81.94 160 VAL A O 1
ATOM 1267 N N . ASP A 1 161 ? 3.540 25.921 0.274 1.00 79.81 161 ASP A N 1
ATOM 1268 C CA . ASP A 1 161 ? 3.231 27.145 -0.437 1.00 79.81 161 ASP A CA 1
ATOM 1269 C C . ASP A 1 161 ? 4.042 27.228 -1.744 1.00 79.81 161 ASP A C 1
ATOM 1271 O O . ASP A 1 161 ? 5.090 26.589 -1.861 1.00 79.81 161 ASP A O 1
ATOM 1275 N N . PRO A 1 162 ? 3.572 27.994 -2.744 1.00 75.00 162 PRO A N 1
ATOM 1276 C CA . PRO A 1 162 ? 4.267 28.124 -4.024 1.00 75.00 162 PRO A CA 1
ATOM 1277 C C . PRO A 1 162 ? 5.624 28.838 -3.951 1.00 75.00 162 PRO A C 1
ATOM 1279 O O . PRO A 1 162 ? 6.388 28.762 -4.910 1.00 75.00 162 PRO A O 1
ATOM 1282 N N . ALA A 1 163 ? 5.909 29.574 -2.871 1.00 79.56 163 ALA A N 1
ATOM 1283 C CA . ALA A 1 163 ? 7.125 30.372 -2.743 1.00 79.56 163 ALA A CA 1
ATOM 1284 C C . ALA A 1 163 ? 8.329 29.547 -2.256 1.00 79.56 163 ALA A C 1
ATOM 1286 O O . ALA A 1 163 ? 9.465 30.010 -2.376 1.00 79.56 163 ALA A O 1
ATOM 1287 N N . HIS A 1 164 ? 8.111 28.320 -1.769 1.00 74.62 164 HIS A N 1
ATOM 1288 C CA . HIS A 1 164 ? 9.169 27.418 -1.320 1.00 74.62 164 HIS A CA 1
ATOM 1289 C C . HIS A 1 164 ? 9.207 26.106 -2.125 1.00 74.62 164 HIS A C 1
ATOM 1291 O O . HIS A 1 164 ? 8.175 25.621 -2.595 1.00 74.62 164 HIS A O 1
ATOM 1297 N N . PRO A 1 165 ? 10.392 25.481 -2.283 1.00 78.19 165 PRO A N 1
ATOM 1298 C CA . PRO A 1 165 ? 10.502 24.166 -2.902 1.00 78.19 165 PRO A CA 1
ATOM 1299 C C . PRO A 1 165 ? 9.647 23.121 -2.183 1.00 78.19 165 PRO A C 1
ATOM 1301 O O . PRO A 1 165 ? 9.556 23.108 -0.953 1.00 78.19 165 PRO A O 1
ATOM 1304 N N . PHE A 1 166 ? 9.066 22.199 -2.953 1.00 78.00 166 PHE A N 1
ATOM 1305 C CA . PHE A 1 166 ? 8.233 21.146 -2.386 1.00 78.00 166 PHE A CA 1
ATOM 1306 C C . PHE A 1 166 ? 9.029 20.297 -1.371 1.00 78.00 166 PHE A C 1
ATOM 1308 O O . PHE A 1 166 ? 10.150 19.871 -1.676 1.00 78.00 166 PHE A O 1
ATOM 1315 N N . PRO A 1 167 ? 8.474 20.003 -0.181 1.00 78.25 167 PRO A N 1
ATOM 1316 C CA . PRO A 1 167 ? 9.198 19.279 0.854 1.00 78.25 167 PRO A CA 1
ATOM 1317 C C . PRO A 1 167 ? 9.659 17.885 0.431 1.00 78.25 167 PRO A C 1
ATOM 1319 O O . PRO A 1 167 ? 8.900 17.114 -0.161 1.00 78.25 167 PRO A O 1
ATOM 1322 N N . TYR A 1 168 ? 10.865 17.498 0.852 1.00 79.62 168 TYR A N 1
ATOM 1323 C CA . TYR A 1 168 ? 11.369 16.139 0.648 1.00 79.62 168 TYR A CA 1
ATOM 1324 C C . TYR A 1 168 ? 10.409 15.090 1.233 1.00 79.62 168 TYR A C 1
ATOM 1326 O O . TYR A 1 168 ? 10.029 15.163 2.408 1.00 79.62 168 TYR A O 1
ATOM 1334 N N . ILE A 1 169 ? 10.018 14.102 0.423 1.00 79.12 169 ILE A N 1
ATOM 1335 C CA . ILE A 1 169 ? 9.207 12.953 0.843 1.00 79.12 169 ILE A CA 1
ATOM 1336 C C . ILE A 1 169 ? 10.141 11.770 1.094 1.00 79.12 169 ILE A C 1
ATOM 1338 O O . ILE A 1 169 ? 10.820 11.301 0.181 1.00 79.12 169 ILE A O 1
ATOM 1342 N N . SER A 1 170 ? 10.148 11.254 2.327 1.00 76.56 170 SER A N 1
ATOM 1343 C CA . SER A 1 170 ? 10.907 10.043 2.643 1.00 76.56 170 SER A CA 1
ATOM 1344 C C . SER A 1 170 ? 10.366 8.854 1.844 1.00 76.56 170 SER A C 1
ATOM 1346 O O . SER A 1 170 ? 9.156 8.604 1.837 1.00 76.56 170 SER A O 1
ATOM 1348 N N . GLY A 1 171 ? 11.262 8.084 1.224 1.00 79.56 171 GLY A N 1
ATOM 1349 C CA . GLY A 1 171 ? 10.899 6.825 0.576 1.00 79.56 171 GLY A CA 1
ATOM 1350 C C . GLY A 1 171 ? 10.163 5.893 1.541 1.00 79.56 171 GLY A C 1
ATOM 1351 O O . GLY A 1 171 ? 10.462 5.864 2.733 1.00 79.56 171 GLY A O 1
ATOM 1352 N N . LEU A 1 172 ? 9.175 5.157 1.026 1.00 81.31 172 LEU A N 1
ATOM 1353 C CA . LEU A 1 172 ? 8.372 4.185 1.777 1.00 81.31 172 LEU A CA 1
ATOM 1354 C C . LEU A 1 172 ? 7.581 4.742 2.982 1.00 81.31 172 LEU A C 1
ATOM 1356 O O . LEU A 1 172 ? 7.003 3.948 3.729 1.00 81.31 172 LEU A O 1
ATOM 1360 N N . SER A 1 173 ? 7.510 6.062 3.170 1.00 84.19 173 SER A N 1
ATOM 1361 C CA . SER A 1 173 ? 6.715 6.671 4.243 1.00 84.19 173 SER A CA 1
ATOM 1362 C C . SER A 1 173 ? 5.262 6.897 3.824 1.00 84.19 173 SER A C 1
ATOM 1364 O O . SER A 1 173 ? 4.970 7.217 2.668 1.00 84.19 173 SER A O 1
ATOM 1366 N N . LEU A 1 174 ? 4.339 6.739 4.773 1.00 86.06 174 LEU A N 1
ATOM 1367 C CA . LEU A 1 174 ? 2.937 7.091 4.574 1.00 86.06 174 LEU A CA 1
ATOM 1368 C C . LEU A 1 174 ? 2.763 8.594 4.815 1.00 86.06 174 LEU A C 1
ATOM 1370 O O . LEU A 1 174 ? 3.164 9.114 5.854 1.00 86.06 174 LEU A O 1
ATOM 1374 N N . ASN A 1 175 ? 2.180 9.291 3.843 1.00 86.62 175 ASN A N 1
ATOM 1375 C CA . ASN A 1 175 ? 1.934 10.727 3.915 1.00 86.62 175 ASN A CA 1
ATOM 1376 C C . ASN A 1 175 ? 0.468 11.001 3.581 1.00 86.62 175 ASN A C 1
ATOM 1378 O O . ASN A 1 175 ? -0.052 10.476 2.595 1.00 86.62 175 ASN A O 1
ATOM 1382 N N . LEU A 1 176 ? -0.178 11.837 4.387 1.00 88.06 176 LEU A N 1
ATOM 1383 C CA . LEU A 1 176 ? -1.487 12.395 4.088 1.00 88.06 176 LEU A CA 1
ATOM 1384 C C . LEU A 1 176 ? -1.293 13.738 3.385 1.00 88.06 176 LEU A C 1
ATOM 1386 O O . LEU A 1 176 ? -0.599 14.617 3.900 1.00 88.06 176 LEU A O 1
ATOM 1390 N N . ALA A 1 177 ? -1.903 13.870 2.211 1.00 86.94 177 ALA A N 1
ATOM 1391 C CA . ALA A 1 177 ? -2.046 15.129 1.497 1.00 86.94 177 ALA A CA 1
ATOM 1392 C C . ALA A 1 177 ? -3.407 15.731 1.856 1.00 86.94 177 ALA A C 1
ATOM 1394 O O . ALA A 1 177 ? -4.437 15.070 1.718 1.00 86.94 177 ALA A O 1
ATOM 1395 N N . ILE A 1 178 ? -3.396 16.957 2.364 1.00 85.94 178 ILE A N 1
ATOM 1396 C CA . ILE A 1 178 ? -4.563 17.616 2.940 1.00 85.94 178 ILE A CA 1
ATOM 1397 C C . ILE A 1 178 ? -4.739 18.940 2.220 1.00 85.94 178 ILE A C 1
ATOM 1399 O O . ILE A 1 178 ? -3.848 19.787 2.244 1.00 85.94 178 ILE A O 1
ATOM 1403 N N . THR A 1 179 ? -5.900 19.120 1.606 1.00 82.88 179 THR A N 1
ATOM 1404 C CA . THR A 1 179 ? -6.303 20.407 1.045 1.00 82.88 179 THR A CA 1
ATOM 1405 C C . THR A 1 179 ? -7.296 21.053 1.990 1.00 82.88 179 THR A C 1
ATOM 1407 O O . THR A 1 179 ? -8.292 20.439 2.374 1.00 82.88 179 THR A O 1
ATOM 1410 N N . VAL A 1 180 ? -7.026 22.298 2.354 1.00 77.56 180 VAL A N 1
ATOM 1411 C CA . VAL A 1 180 ? -7.885 23.104 3.211 1.00 77.56 180 VAL A CA 1
ATOM 1412 C C . VAL A 1 180 ? -8.366 24.300 2.410 1.00 77.56 180 VAL A C 1
ATOM 1414 O O . VAL A 1 180 ? -7.564 25.052 1.862 1.00 77.56 180 VAL A O 1
ATOM 1417 N N . GLN A 1 181 ? -9.682 24.445 2.300 1.00 74.81 181 GLN A N 1
ATOM 1418 C CA . GLN A 1 181 ? -10.297 25.604 1.659 1.00 74.81 181 GLN A CA 1
ATOM 1419 C C . GLN A 1 181 ? -10.465 26.708 2.694 1.00 74.81 181 GLN A C 1
ATOM 1421 O O . GLN A 1 181 ? -10.932 26.419 3.790 1.00 74.81 181 GLN A O 1
ATOM 1426 N N . VAL A 1 182 ? -10.119 27.945 2.343 1.00 70.50 182 VAL A N 1
ATOM 1427 C CA . VAL A 1 182 ? -10.361 29.130 3.175 1.00 70.50 182 VAL A CA 1
ATOM 1428 C C . VAL A 1 182 ? -11.576 29.876 2.616 1.00 70.50 182 VAL A C 1
ATOM 1430 O O . VAL A 1 182 ? -11.468 30.513 1.567 1.00 70.50 182 VAL A O 1
ATOM 1433 N N . PRO A 1 183 ? -12.738 29.801 3.284 1.00 63.84 183 PRO A N 1
ATOM 1434 C CA . PRO A 1 183 ? -13.976 30.444 2.868 1.00 63.84 183 PRO A CA 1
ATOM 1435 C C . PRO A 1 183 ? -13.851 31.945 2.626 1.00 63.84 183 PRO A C 1
ATOM 1437 O O . PRO A 1 183 ? -14.469 32.441 1.690 1.00 63.84 183 PRO A O 1
ATOM 1440 N N . GLU A 1 184 ? -13.071 32.675 3.435 1.00 65.56 184 GLU A N 1
ATOM 1441 C CA . GLU A 1 184 ? -13.018 34.139 3.311 1.00 65.56 184 GLU A CA 1
ATOM 1442 C C . GLU A 1 184 ? -12.263 34.615 2.066 1.00 65.56 184 GLU A C 1
ATOM 1444 O O . GLU A 1 184 ? -12.568 35.680 1.536 1.00 65.56 184 GLU A O 1
ATOM 1449 N N . THR A 1 185 ? -11.278 33.851 1.589 1.00 65.38 185 THR A N 1
ATOM 1450 C CA . THR A 1 185 ? -10.418 34.246 0.460 1.00 65.38 185 THR A CA 1
ATOM 1451 C C . THR A 1 185 ? -10.658 33.416 -0.798 1.00 65.38 185 THR A C 1
ATOM 1453 O O . THR A 1 185 ? -10.125 33.745 -1.856 1.00 65.38 185 THR A O 1
ATOM 1456 N N . GLY A 1 186 ? -11.416 32.318 -0.698 1.00 65.94 186 GLY A N 1
ATOM 1457 C CA . GLY A 1 186 ? -11.544 31.316 -1.759 1.00 65.94 186 GLY A CA 1
ATOM 1458 C C . GLY A 1 186 ? -10.238 30.562 -2.053 1.00 65.94 186 GLY A C 1
ATOM 1459 O O . GLY A 1 186 ? -10.171 29.797 -3.015 1.00 65.94 186 GLY A O 1
ATOM 1460 N N . GLY A 1 187 ? -9.192 30.780 -1.248 1.00 70.12 187 GLY A N 1
ATOM 1461 C CA . GLY A 1 187 ? -7.883 30.163 -1.415 1.00 70.12 187 GLY A CA 1
ATOM 1462 C C . GLY A 1 187 ? -7.874 28.697 -0.986 1.00 70.12 187 GLY A C 1
ATOM 1463 O O . GLY A 1 187 ? -8.602 28.286 -0.081 1.00 70.12 187 GLY A O 1
ATOM 1464 N N . GLN A 1 188 ? -7.016 27.901 -1.625 1.00 74.31 188 GLN A N 1
ATOM 1465 C CA . GLN A 1 188 ? -6.708 26.541 -1.189 1.00 74.31 188 GLN A CA 1
ATOM 1466 C C . GLN A 1 188 ? -5.306 26.508 -0.591 1.00 74.31 188 GLN A C 1
ATOM 1468 O O . GLN A 1 188 ? -4.340 26.917 -1.236 1.00 74.31 188 GLN A O 1
ATOM 1473 N N . HIS A 1 189 ? -5.193 25.980 0.622 1.00 78.31 189 HIS A N 1
ATOM 1474 C CA . HIS A 1 189 ? -3.916 25.644 1.228 1.00 78.31 189 HIS A CA 1
ATOM 1475 C C . HIS A 1 189 ? -3.689 24.146 1.153 1.00 78.31 189 HIS A C 1
ATOM 1477 O O . HIS A 1 189 ? -4.599 23.346 1.370 1.00 78.31 189 HIS A O 1
ATOM 1483 N N . PHE A 1 190 ? -2.449 23.772 0.870 1.00 83.81 190 PHE A N 1
ATOM 1484 C CA . PHE A 1 190 ? -2.022 22.389 0.899 1.00 83.81 190 PHE A CA 1
ATOM 1485 C C . PHE A 1 190 ? -1.164 22.157 2.136 1.00 83.81 190 PHE A C 1
ATOM 1487 O O . PHE A 1 190 ? -0.266 22.939 2.446 1.00 83.81 190 PHE A O 1
ATOM 1494 N N . ALA A 1 191 ? -1.422 21.060 2.831 1.00 85.94 191 ALA A N 1
ATOM 1495 C CA . ALA A 1 191 ? -0.608 20.596 3.933 1.00 85.94 191 ALA A CA 1
ATOM 1496 C C . ALA A 1 191 ? -0.296 19.112 3.770 1.00 85.94 191 ALA A C 1
ATOM 1498 O O . ALA A 1 191 ? -1.092 18.320 3.265 1.00 85.94 191 ALA A O 1
ATOM 1499 N N . ARG A 1 192 ? 0.885 18.730 4.237 1.00 86.75 192 ARG A N 1
ATOM 1500 C CA . ARG A 1 192 ? 1.339 17.350 4.299 1.00 86.75 192 ARG A CA 1
ATOM 1501 C C . ARG A 1 192 ? 1.486 16.931 5.748 1.00 86.75 192 ARG A C 1
ATOM 1503 O O . ARG A 1 192 ? 2.109 17.639 6.534 1.00 86.75 192 ARG A O 1
ATOM 1510 N N . ILE A 1 193 ? 1.019 15.733 6.072 1.00 89.00 193 ILE A N 1
ATOM 1511 C CA . ILE A 1 193 ? 1.322 15.081 7.347 1.00 89.00 193 ILE A CA 1
ATOM 1512 C C . ILE A 1 193 ? 2.014 13.759 7.057 1.00 89.00 193 ILE A C 1
ATOM 1514 O O . ILE A 1 193 ? 1.443 12.879 6.417 1.00 89.00 193 ILE A O 1
ATOM 1518 N N . LYS A 1 194 ? 3.253 13.612 7.527 1.00 88.94 194 LYS A N 1
ATOM 1519 C CA . LYS A 1 194 ? 3.945 12.322 7.513 1.00 88.94 194 LYS A CA 1
ATOM 1520 C C . LYS A 1 194 ? 3.457 11.508 8.707 1.00 88.94 194 LYS A C 1
ATOM 1522 O O . LYS A 1 194 ? 3.534 11.994 9.832 1.00 88.94 194 LYS A O 1
ATOM 1527 N N . VAL A 1 195 ? 2.993 10.283 8.467 1.00 89.00 195 VAL A N 1
ATOM 1528 C CA . VAL A 1 195 ? 2.711 9.330 9.545 1.00 89.00 195 VAL A CA 1
ATOM 1529 C C . VAL A 1 195 ? 4.055 8.833 10.087 1.00 89.00 195 VAL A C 1
ATOM 1531 O O . VAL A 1 195 ? 4.852 8.308 9.302 1.00 89.00 195 VAL A O 1
ATOM 1534 N N . PRO A 1 196 ? 4.353 9.032 11.379 1.00 84.44 196 PRO A N 1
ATOM 1535 C CA . PRO A 1 196 ? 5.620 8.614 11.960 1.00 84.44 196 PRO A CA 1
ATOM 1536 C C . PRO A 1 196 ? 5.780 7.089 11.953 1.00 84.44 196 PRO A C 1
ATOM 1538 O O . PRO A 1 196 ? 4.819 6.353 12.157 1.00 84.44 196 PRO A O 1
ATOM 1541 N N . ASP A 1 197 ? 7.006 6.602 11.752 1.00 83.25 197 ASP A N 1
ATOM 1542 C CA . ASP A 1 197 ? 7.298 5.158 11.741 1.00 83.25 197 ASP A CA 1
ATOM 1543 C C . ASP A 1 197 ? 7.461 4.570 13.160 1.00 83.25 197 ASP A C 1
ATOM 1545 O O . ASP A 1 197 ? 7.553 3.355 13.324 1.00 83.25 197 ASP A O 1
ATOM 1549 N N . ASN A 1 198 ? 7.521 5.425 14.189 1.00 84.25 198 ASN A N 1
ATOM 1550 C CA . ASN A 1 198 ? 7.626 5.036 15.600 1.00 84.25 198 ASN A CA 1
ATOM 1551 C C . ASN A 1 198 ? 6.268 4.729 16.253 1.00 84.25 198 ASN A C 1
ATOM 1553 O O . ASN A 1 198 ? 6.247 4.339 17.419 1.00 84.25 198 ASN A O 1
ATOM 1557 N N . VAL A 1 199 ? 5.158 4.897 15.528 1.00 85.81 199 VAL A N 1
ATOM 1558 C CA . VAL A 1 199 ? 3.819 4.492 15.971 1.00 85.81 199 VAL A CA 1
ATOM 1559 C C . VAL A 1 199 ? 3.335 3.286 15.173 1.00 85.81 199 VAL A C 1
ATOM 1561 O O . VAL A 1 199 ? 3.655 3.119 13.993 1.00 85.81 199 VAL A O 1
ATOM 1564 N N . ASP A 1 200 ? 2.544 2.429 15.813 1.00 88.12 200 ASP A N 1
ATOM 1565 C CA . ASP A 1 200 ? 1.953 1.287 15.127 1.00 88.12 200 ASP A CA 1
ATOM 1566 C C . ASP A 1 200 ? 0.953 1.766 14.072 1.00 88.12 200 ASP A C 1
ATOM 1568 O O . ASP A 1 200 ? 0.026 2.523 14.354 1.00 88.12 200 ASP A O 1
ATOM 1572 N N . ARG A 1 201 ? 1.101 1.273 12.837 1.00 89.62 201 ARG A N 1
ATOM 1573 C CA . ARG A 1 201 ? 0.161 1.609 11.759 1.00 89.62 201 ARG A CA 1
ATOM 1574 C C . ARG A 1 201 ? -1.267 1.134 12.045 1.00 89.62 201 ARG A C 1
ATOM 1576 O O . ARG A 1 201 ? -2.208 1.738 11.546 1.00 89.62 201 ARG A O 1
ATOM 1583 N N . PHE A 1 202 ? -1.432 0.049 12.795 1.00 92.44 202 PHE A N 1
ATOM 1584 C CA . PHE A 1 202 ? -2.744 -0.452 13.193 1.00 92.44 202 PHE A CA 1
ATOM 1585 C C . PHE A 1 202 ? -2.884 -0.367 14.702 1.00 92.44 202 PHE A C 1
ATOM 1587 O O . PHE A 1 202 ? -2.210 -1.095 15.431 1.00 92.44 202 PHE A O 1
ATOM 1594 N N . VAL A 1 203 ? -3.799 0.482 15.153 1.00 91.50 203 VAL A N 1
ATOM 1595 C CA . VAL A 1 203 ? -4.162 0.592 16.561 1.00 91.50 203 VAL A CA 1
ATOM 1596 C C . VAL A 1 203 ? -5.203 -0.480 16.855 1.00 91.50 203 VAL A C 1
ATOM 1598 O O . VAL A 1 203 ? -6.296 -0.469 16.286 1.00 91.50 203 VAL A O 1
ATOM 1601 N N . ARG A 1 204 ? -4.862 -1.444 17.713 1.00 90.25 204 ARG A N 1
ATOM 1602 C CA . ARG A 1 204 ? -5.813 -2.467 18.159 1.00 90.25 204 ARG A CA 1
ATOM 1603 C C . ARG A 1 204 ? -6.809 -1.837 19.129 1.00 90.25 204 ARG A C 1
ATOM 1605 O O . ARG A 1 204 ? -6.397 -1.279 20.145 1.00 90.25 204 ARG A O 1
ATOM 1612 N N . LEU A 1 205 ? -8.101 -1.969 18.843 1.00 87.38 205 LEU A N 1
ATOM 1613 C CA . LEU A 1 205 ? -9.149 -1.562 19.775 1.00 87.38 205 LEU A CA 1
ATOM 1614 C C . LEU A 1 205 ? -9.193 -2.571 20.922 1.00 87.38 205 LEU A C 1
ATOM 1616 O O . LEU A 1 205 ? -9.258 -3.781 20.692 1.00 87.38 205 LEU A O 1
ATOM 1620 N N . ARG A 1 206 ? -9.123 -2.070 22.154 1.00 74.12 206 ARG A N 1
ATOM 1621 C CA . ARG A 1 206 ? -9.343 -2.860 23.368 1.00 74.12 206 ARG A CA 1
ATOM 1622 C C . ARG A 1 206 ? -10.719 -2.515 23.919 1.00 74.12 206 ARG A C 1
ATOM 1624 O O . ARG A 1 206 ? -11.166 -1.382 23.758 1.00 74.12 206 ARG A O 1
ATOM 1631 N N . SER A 1 207 ? -11.364 -3.473 24.581 1.00 59.91 207 SER A N 1
ATOM 1632 C CA . SER A 1 207 ? -12.572 -3.171 25.350 1.00 59.91 207 SER A CA 1
ATOM 1633 C C . SER A 1 207 ? -12.225 -2.112 26.414 1.00 59.91 207 SER A C 1
ATOM 1635 O O . SER A 1 207 ? -11.249 -2.328 27.143 1.00 59.91 207 SER A O 1
ATOM 1637 N N . PRO A 1 208 ? -12.960 -0.984 26.504 1.00 52.03 208 PRO A N 1
ATOM 1638 C CA . PRO A 1 208 ? -12.665 0.113 27.434 1.00 52.03 208 PRO A CA 1
ATOM 1639 C C . PRO A 1 208 ? -12.537 -0.327 28.897 1.00 52.03 208 PRO A C 1
ATOM 1641 O O . PRO A 1 208 ? -11.744 0.237 29.645 1.00 52.03 208 PRO A O 1
ATOM 1644 N N . ASP A 1 209 ? -13.261 -1.377 29.280 1.00 53.66 209 ASP A N 1
ATOM 1645 C CA . ASP A 1 209 ? -13.375 -1.819 30.670 1.00 53.66 209 ASP A CA 1
ATOM 1646 C C . ASP A 1 209 ? -12.327 -2.877 31.064 1.00 53.66 209 ASP A C 1
ATOM 1648 O O . ASP A 1 209 ? -12.328 -3.369 32.191 1.00 53.66 209 ASP A O 1
ATOM 1652 N N . GLY A 1 210 ? -11.448 -3.296 30.141 1.00 53.41 210 GLY A N 1
ATOM 1653 C CA . GLY A 1 210 ? -10.485 -4.390 30.363 1.00 53.41 210 GLY A CA 1
ATOM 1654 C C . GLY A 1 210 ? -11.126 -5.769 30.601 1.00 53.41 210 GLY A C 1
ATOM 1655 O O . GLY A 1 210 ? -10.434 -6.786 30.588 1.00 53.41 210 GLY A O 1
ATOM 1656 N N . THR A 1 211 ? -12.446 -5.823 30.769 1.00 50.41 211 THR A N 1
ATOM 1657 C CA . THR A 1 211 ? -13.279 -7.019 30.787 1.00 50.41 211 THR A CA 1
ATOM 1658 C C . THR A 1 211 ? -13.529 -7.452 29.350 1.00 50.41 211 THR A C 1
ATOM 1660 O O . THR A 1 211 ? -14.507 -7.089 28.695 1.00 50.41 211 THR A O 1
ATOM 1663 N N . GLU A 1 212 ? -12.606 -8.246 28.819 1.00 52.56 212 GLU A N 1
ATOM 1664 C CA . GLU A 1 212 ? -12.913 -9.044 27.642 1.00 52.56 212 GLU A CA 1
ATOM 1665 C C . GLU A 1 212 ? -13.969 -10.076 28.055 1.00 52.56 212 GLU A C 1
ATOM 1667 O O . GLU A 1 212 ? -13.680 -11.051 28.747 1.00 52.56 212 GLU A O 1
ATOM 1672 N N . SER A 1 213 ? -15.225 -9.858 27.653 1.00 51.34 213 SER A N 1
ATOM 1673 C CA . SER A 1 213 ? -16.190 -10.957 27.605 1.00 51.34 213 SER A CA 1
ATOM 1674 C C . SER A 1 213 ? -15.554 -12.106 26.802 1.00 51.34 213 SER A C 1
ATOM 1676 O O . SER A 1 213 ? -14.874 -11.822 25.812 1.00 51.34 213 SER A O 1
ATOM 1678 N N . PRO A 1 214 ? -15.758 -13.389 27.149 1.00 54.19 214 PRO A N 1
ATOM 1679 C CA . PRO A 1 214 ? -15.170 -14.515 26.416 1.00 54.19 214 PRO A CA 1
ATOM 1680 C C . PRO A 1 214 ? -15.418 -14.463 24.896 1.00 54.19 214 PRO A C 1
ATOM 1682 O O . PRO A 1 214 ? -14.593 -14.919 24.114 1.00 54.19 214 PRO A O 1
ATOM 1685 N N . GLN A 1 215 ? -16.523 -13.845 24.460 1.00 50.50 215 GLN A N 1
ATOM 1686 C CA . GLN A 1 215 ? -16.830 -13.582 23.047 1.00 50.50 215 GLN A CA 1
ATOM 1687 C C . GLN A 1 215 ? -16.051 -12.401 22.438 1.00 50.50 215 GLN A C 1
ATOM 1689 O O . GLN A 1 215 ? -15.698 -12.444 21.261 1.00 50.50 215 GLN A O 1
ATOM 1694 N N . ALA A 1 216 ? -15.732 -11.372 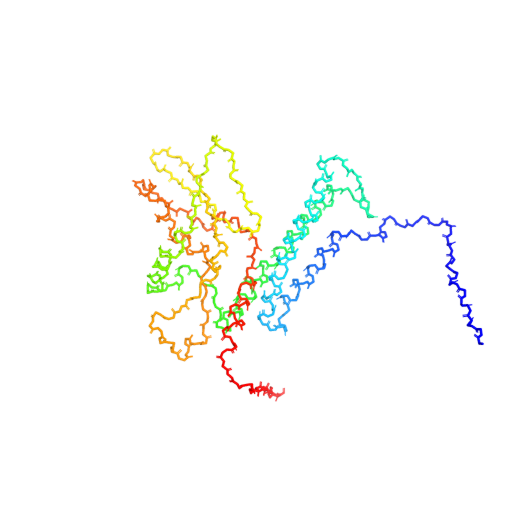23.227 1.00 55.97 216 ALA A N 1
ATOM 1695 C CA . ALA A 1 216 ? -14.880 -10.256 22.809 1.00 55.97 216 ALA A CA 1
ATOM 1696 C C . ALA A 1 216 ? -13.397 -10.661 22.721 1.00 55.97 216 ALA A C 1
ATOM 1698 O O . ALA A 1 216 ? -12.685 -10.153 21.859 1.00 55.97 216 ALA A O 1
ATOM 1699 N N . ALA A 1 217 ? -12.955 -11.627 23.535 1.00 59.12 217 ALA A N 1
ATOM 1700 C CA . ALA A 1 217 ? -11.590 -12.165 23.507 1.00 59.12 217 ALA A CA 1
ATOM 1701 C C . ALA A 1 217 ? -11.213 -12.805 22.152 1.00 59.12 217 ALA A C 1
ATOM 1703 O O . ALA A 1 217 ? -10.039 -12.858 21.782 1.00 59.12 217 ALA A O 1
ATOM 1704 N N . HIS A 1 218 ? -12.206 -13.264 21.381 1.00 67.62 218 HIS A N 1
ATOM 1705 C CA . HIS A 1 218 ? -12.007 -13.865 20.059 1.00 67.62 218 HIS A CA 1
ATOM 1706 C C . HIS A 1 218 ? -12.095 -12.872 18.892 1.00 67.62 218 HIS A C 1
ATOM 1708 O O . HIS A 1 218 ? -11.879 -13.267 17.750 1.00 67.62 218 HIS A O 1
ATOM 1714 N N . THR A 1 219 ? -12.376 -11.592 19.158 1.00 84.38 219 THR A N 1
ATOM 1715 C CA . THR A 1 219 ? -12.512 -10.565 18.120 1.00 84.38 219 THR A CA 1
ATOM 1716 C C . THR A 1 219 ? -11.342 -9.584 18.171 1.00 84.38 219 THR A C 1
ATOM 1718 O O . THR A 1 219 ? -11.057 -8.976 19.200 1.00 84.38 219 THR A O 1
ATOM 1721 N N . ALA A 1 220 ? -10.660 -9.381 17.044 1.00 89.19 220 ALA A N 1
ATOM 1722 C CA . ALA A 1 220 ? -9.563 -8.429 16.918 1.00 89.19 220 ALA A CA 1
ATOM 1723 C C . ALA A 1 220 ? -9.945 -7.302 15.951 1.00 89.19 220 ALA A C 1
ATOM 1725 O O . ALA A 1 220 ? -10.002 -7.504 14.741 1.00 89.19 220 ALA A O 1
ATOM 1726 N N . ARG A 1 221 ? -10.188 -6.097 16.477 1.00 91.75 221 ARG A N 1
ATOM 1727 C CA . ARG A 1 221 ? -10.491 -4.905 15.671 1.00 91.75 221 ARG A CA 1
ATOM 1728 C C . ARG A 1 221 ? -9.274 -3.988 15.600 1.00 91.75 221 ARG A C 1
ATOM 1730 O O . ARG A 1 221 ? -8.628 -3.728 16.615 1.00 91.75 221 ARG A O 1
ATOM 1737 N N . PHE A 1 222 ? -8.983 -3.477 14.411 1.00 93.94 222 PHE A N 1
ATOM 1738 C CA . PHE A 1 222 ? -7.841 -2.615 14.136 1.00 93.94 222 PHE A CA 1
ATOM 1739 C C . PHE A 1 222 ? -8.284 -1.356 13.396 1.00 93.94 222 PHE A C 1
ATOM 1741 O O . PHE A 1 222 ? -8.935 -1.449 12.354 1.00 93.94 222 PHE A O 1
ATOM 1748 N N . LEU A 1 223 ? -7.880 -0.193 13.905 1.00 94.12 223 LEU A N 1
ATOM 1749 C CA . LEU A 1 223 ? -8.035 1.094 13.236 1.00 94.12 223 LEU A CA 1
ATOM 1750 C C . LEU A 1 223 ? -6.701 1.490 12.573 1.00 94.12 223 LEU A C 1
ATOM 1752 O O . LEU A 1 223 ? -5.675 1.532 13.262 1.00 94.12 223 LEU A O 1
ATOM 1756 N N . PRO A 1 224 ? -6.671 1.782 11.261 1.00 94.69 224 PRO A N 1
ATOM 1757 C CA . PRO A 1 224 ? -5.492 2.351 10.613 1.00 94.69 224 PRO A CA 1
ATOM 1758 C C . PRO A 1 224 ? -5.118 3.726 11.195 1.00 94.69 224 PRO A C 1
ATOM 1760 O O . PRO A 1 224 ? -5.983 4.566 11.433 1.00 94.69 224 PRO A O 1
ATOM 1763 N N . MET A 1 225 ? -3.824 3.994 11.365 1.00 93.38 225 MET A N 1
ATOM 1764 C CA . MET A 1 225 ? -3.314 5.270 11.882 1.00 93.38 225 MET A CA 1
ATOM 1765 C C . MET A 1 225 ? -3.714 6.448 10.984 1.00 93.38 225 MET A C 1
ATOM 1767 O O . MET A 1 225 ? -4.027 7.530 11.473 1.00 93.38 225 MET A O 1
ATOM 1771 N N . GLU A 1 226 ? -3.764 6.235 9.668 1.00 91.50 226 GLU A N 1
ATOM 1772 C CA . GLU A 1 226 ? -4.250 7.237 8.720 1.00 91.50 226 GLU A CA 1
ATOM 1773 C C . GLU A 1 226 ? -5.713 7.650 8.962 1.00 91.50 226 GLU A C 1
ATOM 1775 O O . GLU A 1 226 ? -6.029 8.828 8.811 1.00 91.50 226 GLU A O 1
ATOM 1780 N N . GLU A 1 227 ? -6.582 6.731 9.396 1.00 93.25 227 GLU A N 1
ATOM 1781 C CA . GLU A 1 227 ? -7.978 7.029 9.758 1.00 93.25 227 GLU A CA 1
ATOM 1782 C C . GLU A 1 227 ? -8.047 7.817 11.072 1.00 93.25 227 GLU A C 1
ATOM 1784 O O . GLU A 1 227 ? -8.798 8.786 11.180 1.00 93.25 227 GLU A O 1
ATOM 1789 N N . LEU A 1 228 ? -7.218 7.451 12.058 1.00 93.56 228 LEU A N 1
ATOM 1790 C CA . LEU A 1 228 ? -7.143 8.163 13.336 1.00 93.56 228 LEU A CA 1
ATOM 1791 C C . LEU A 1 228 ? -6.684 9.617 13.151 1.00 93.56 228 LEU A C 1
ATOM 1793 O O . LEU A 1 228 ? -7.280 10.531 13.721 1.00 93.56 228 LEU A O 1
ATOM 1797 N N . ILE A 1 229 ? -5.652 9.838 12.330 1.00 92.25 229 ILE A N 1
ATOM 1798 C CA . ILE A 1 229 ? -5.160 11.183 12.002 1.00 92.25 229 ILE A CA 1
ATOM 1799 C C . ILE A 1 229 ? -6.222 11.959 11.216 1.00 92.25 229 ILE A C 1
ATOM 1801 O O . ILE A 1 229 ? -6.467 13.126 11.521 1.00 92.25 229 ILE A O 1
ATOM 1805 N N . ALA A 1 230 ? -6.878 11.318 10.240 1.00 90.50 230 ALA A N 1
ATOM 1806 C CA . ALA A 1 230 ? -7.940 11.935 9.448 1.00 90.50 230 ALA A CA 1
ATOM 1807 C C . ALA A 1 230 ? -9.109 12.427 10.325 1.00 90.50 230 ALA A C 1
ATOM 1809 O O . ALA A 1 230 ? -9.599 13.541 10.135 1.00 90.50 230 ALA A O 1
ATOM 1810 N N . ALA A 1 231 ? -9.506 11.643 11.331 1.00 91.44 231 ALA A N 1
ATOM 1811 C CA . ALA A 1 231 ? -10.556 12.022 12.275 1.00 91.44 231 ALA A CA 1
ATOM 1812 C C . ALA A 1 231 ? -10.198 13.253 13.133 1.00 91.44 231 ALA A C 1
ATOM 1814 O O . ALA A 1 231 ? -11.086 13.988 13.565 1.00 91.44 231 ALA A O 1
ATOM 1815 N N . HIS A 1 232 ? -8.905 13.520 13.340 1.00 91.94 232 HIS A N 1
ATOM 1816 C CA . HIS A 1 232 ? -8.407 14.600 14.197 1.00 91.94 232 HIS A CA 1
ATOM 1817 C C . HIS A 1 232 ? -7.747 15.752 13.428 1.00 91.94 232 HIS A C 1
ATOM 1819 O O . HIS A 1 232 ? -7.106 16.613 14.034 1.00 91.94 232 HIS A O 1
ATOM 1825 N N . LEU A 1 233 ? -7.936 15.846 12.106 1.00 88.19 233 LEU A N 1
ATOM 1826 C CA . LEU A 1 233 ? -7.378 16.946 11.301 1.00 88.19 233 LEU A CA 1
ATOM 1827 C C . LEU A 1 233 ? -7.774 18.327 11.831 1.00 88.19 233 LEU A C 1
ATOM 1829 O O . LEU A 1 233 ? -6.991 19.271 11.777 1.00 88.19 233 LEU A O 1
ATOM 1833 N N . SER A 1 234 ? -8.968 18.430 12.408 1.00 82.56 234 SER A N 1
ATOM 1834 C CA . SER A 1 234 ? -9.473 19.666 12.994 1.00 82.56 234 SER A CA 1
ATOM 1835 C C . SER A 1 234 ? -8.622 20.153 14.187 1.00 82.56 234 SER A C 1
ATOM 1837 O O . SER A 1 234 ? -8.555 21.354 14.445 1.00 82.56 234 SER A O 1
ATOM 1839 N N . ALA A 1 235 ? -7.964 19.252 14.923 1.00 82.50 235 ALA A N 1
ATOM 1840 C CA . ALA A 1 235 ? -7.050 19.598 16.015 1.00 82.50 235 ALA A CA 1
ATOM 1841 C C . ALA A 1 235 ? -5.663 20.021 15.503 1.00 82.50 235 ALA A C 1
ATOM 1843 O O . ALA A 1 235 ? -4.987 20.815 16.148 1.00 82.50 235 ALA A O 1
ATOM 1844 N N . LEU A 1 236 ? -5.259 19.522 14.331 1.00 80.12 236 LEU A N 1
ATOM 1845 C CA . LEU A 1 236 ? -3.967 19.812 13.701 1.00 80.12 236 LEU A CA 1
ATOM 1846 C C . LEU A 1 236 ? -3.949 21.156 12.962 1.00 80.12 236 LEU A C 1
ATOM 1848 O O . LEU A 1 236 ? -2.891 21.763 12.825 1.00 80.12 236 LEU A O 1
ATOM 1852 N N . PHE A 1 237 ? -5.114 21.642 12.529 1.00 77.62 237 PHE A N 1
ATOM 1853 C CA . PHE A 1 237 ? -5.262 22.931 11.848 1.00 77.62 237 PHE A CA 1
ATOM 1854 C C . PHE A 1 237 ? -6.259 23.859 12.566 1.00 77.62 237 PHE A C 1
ATOM 1856 O O . PHE A 1 237 ? -7.275 24.252 11.986 1.00 77.62 237 PHE A O 1
ATOM 1863 N N . PRO A 1 238 ? -5.996 24.242 13.833 1.00 65.94 238 PRO A N 1
ATOM 1864 C CA . PRO A 1 238 ? -6.919 25.064 14.614 1.00 65.94 238 PRO A CA 1
ATOM 1865 C C . PRO A 1 238 ? -7.065 26.480 14.043 1.00 65.94 238 PRO A C 1
ATOM 1867 O O . PRO A 1 238 ? -8.160 27.031 14.067 1.00 65.94 238 PRO A O 1
ATOM 1870 N N . ALA A 1 239 ? -5.999 27.036 13.455 1.00 57.78 239 ALA A N 1
ATOM 1871 C CA . ALA A 1 239 ? -5.997 28.363 12.830 1.00 57.78 239 ALA A CA 1
ATOM 1872 C C . ALA A 1 239 ? -6.917 28.474 11.600 1.00 57.78 239 ALA A C 1
ATOM 1874 O O . ALA A 1 239 ? -7.181 29.574 11.129 1.00 57.78 239 ALA A O 1
ATOM 1875 N N . TRP A 1 240 ? -7.399 27.348 11.072 1.00 58.75 240 TRP A N 1
ATOM 1876 C CA . TRP A 1 240 ? -8.280 27.312 9.908 1.00 58.75 240 TRP A CA 1
ATOM 1877 C C . TRP A 1 240 ? -9.749 27.053 10.299 1.00 58.75 240 TRP A C 1
ATOM 1879 O O . TRP A 1 240 ? -10.647 27.320 9.510 1.00 58.75 240 TRP A O 1
ATOM 1889 N N . LYS A 1 241 ? -10.033 26.668 11.554 1.00 44.78 241 LYS A N 1
ATOM 1890 C CA . LYS A 1 241 ? -11.403 26.479 12.083 1.00 44.78 241 LYS A CA 1
ATOM 1891 C C . LYS A 1 241 ? -12.247 27.755 12.184 1.00 44.78 241 LYS A C 1
ATOM 1893 O O . LYS A 1 241 ? -13.465 27.647 12.250 1.00 44.78 241 LYS A O 1
ATOM 1898 N N . SER A 1 242 ? -11.635 28.938 12.270 1.00 34.41 242 SER A N 1
ATOM 1899 C CA . SER A 1 242 ? -12.355 30.214 12.444 1.00 34.41 242 SER A CA 1
ATOM 1900 C C . SER A 1 242 ? -13.057 30.704 11.177 1.00 34.41 242 SER A C 1
ATOM 1902 O O . SER A 1 242 ? -13.919 31.573 11.253 1.00 34.41 242 SER A O 1
ATOM 1904 N N . SER A 1 243 ? -12.709 30.111 10.039 1.00 35.66 243 SER A N 1
ATOM 1905 C CA . SER A 1 243 ? -13.419 30.248 8.776 1.00 35.66 243 SER A CA 1
ATOM 1906 C C . SER A 1 243 ? -14.354 29.041 8.635 1.00 35.66 243 SER A C 1
ATOM 1908 O O . SER A 1 243 ? -13.979 27.946 9.040 1.00 35.66 243 SER A O 1
ATOM 1910 N N . ASN A 1 244 ? -15.588 29.186 8.147 1.00 28.23 244 ASN A N 1
ATOM 1911 C CA . ASN A 1 244 ? -16.540 28.067 7.991 1.00 28.23 244 ASN A CA 1
ATOM 1912 C C . ASN A 1 244 ? -16.041 27.008 6.977 1.00 28.23 244 ASN A C 1
ATOM 1914 O O . ASN A 1 244 ? -16.480 26.979 5.828 1.00 28.23 244 ASN A O 1
ATOM 1918 N N . ILE A 1 245 ? -15.098 26.147 7.364 1.00 38.09 245 ILE A N 1
ATOM 1919 C CA . ILE A 1 245 ? -14.484 25.161 6.470 1.00 38.09 245 ILE A CA 1
ATOM 1920 C C . ILE A 1 245 ? -15.340 23.902 6.418 1.00 38.09 245 ILE A C 1
ATOM 1922 O O . ILE A 1 245 ? -15.485 23.169 7.396 1.00 38.09 24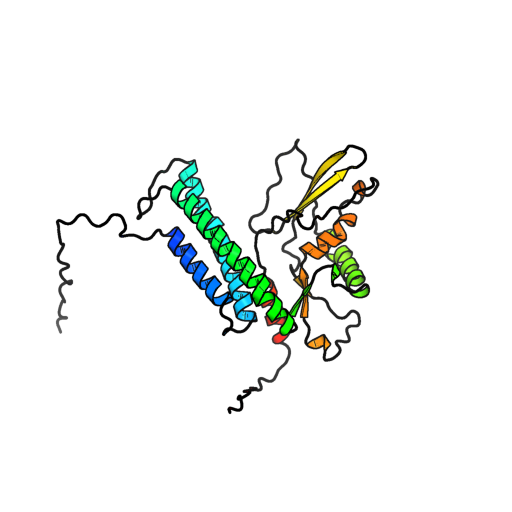5 ILE A O 1
ATOM 1926 N N . THR A 1 246 ? -15.823 23.585 5.219 1.00 32.84 246 THR A N 1
ATOM 1927 C CA . THR A 1 246 ? -16.223 22.218 4.892 1.00 32.84 246 THR A CA 1
ATOM 1928 C C . THR A 1 246 ? -14.946 21.391 4.775 1.00 32.84 246 THR A C 1
ATOM 1930 O O . THR A 1 246 ? -14.217 21.505 3.790 1.00 32.84 246 THR A O 1
ATOM 1933 N N . HIS A 1 247 ? -14.635 20.569 5.781 1.00 39.94 247 HIS A N 1
ATOM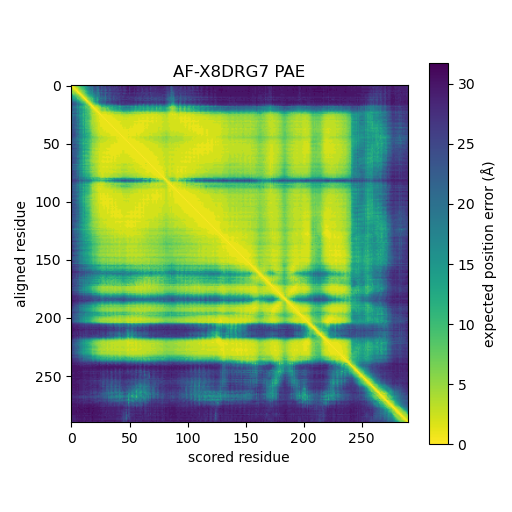 1934 C CA . HIS A 1 247 ? -13.616 19.533 5.633 1.00 39.94 247 HIS A CA 1
ATOM 1935 C C . HIS A 1 247 ? -14.148 18.490 4.647 1.00 39.94 247 HIS A C 1
ATOM 1937 O O . HIS A 1 247 ? -14.701 17.468 5.046 1.00 39.94 247 HIS A O 1
ATOM 1943 N N . SER A 1 248 ? -14.005 18.723 3.342 1.00 33.59 248 SER A N 1
ATOM 1944 C CA . SER A 1 248 ? -14.181 17.646 2.380 1.00 33.59 248 SER A CA 1
ATOM 1945 C C . SER A 1 248 ? -12.935 16.766 2.448 1.00 33.59 248 SER A C 1
ATOM 1947 O O . SER A 1 248 ? -12.043 16.852 1.605 1.00 33.59 248 SER A O 1
ATOM 1949 N N . ALA A 1 249 ? -12.892 15.869 3.432 1.00 33.94 249 ALA A N 1
ATOM 1950 C CA . ALA A 1 249 ? -12.351 14.553 3.152 1.00 33.94 249 ALA A CA 1
ATOM 1951 C C . ALA A 1 249 ? -13.353 13.906 2.189 1.00 33.94 249 ALA A C 1
ATOM 1953 O O . ALA A 1 249 ? -14.242 13.164 2.598 1.00 33.94 249 ALA A O 1
ATOM 1954 N N . SER A 1 250 ? -13.308 14.294 0.909 1.00 25.67 250 SER A N 1
ATOM 1955 C CA . SER A 1 250 ? -14.122 13.619 -0.095 1.00 25.67 250 SER A CA 1
ATOM 1956 C C . SER A 1 250 ? -13.798 12.122 -0.009 1.00 25.67 250 SER A C 1
ATOM 1958 O O . SER A 1 250 ? -12.657 11.768 0.297 1.00 25.67 250 SER A O 1
ATOM 1960 N N . PRO A 1 251 ? -14.724 11.214 -0.347 1.00 30.28 251 PRO A N 1
ATOM 1961 C CA . PRO A 1 251 ? -14.400 9.795 -0.524 1.00 30.28 251 PRO A CA 1
ATOM 1962 C C . PRO A 1 251 ? -13.222 9.557 -1.499 1.00 30.28 251 PRO A C 1
ATOM 1964 O O . PRO A 1 251 ? -12.656 8.469 -1.540 1.00 30.28 251 PRO A O 1
ATOM 1967 N N . GLY A 1 252 ? -12.833 10.593 -2.258 1.00 27.12 252 GLY A N 1
ATOM 1968 C CA . GLY A 1 252 ? -11.626 10.695 -3.074 1.00 27.12 252 GLY A CA 1
ATOM 1969 C C . GLY A 1 252 ? -10.560 11.682 -2.573 1.00 27.12 252 GLY A C 1
ATOM 1970 O O . GLY A 1 252 ? -9.866 12.253 -3.412 1.00 27.12 252 GLY A O 1
ATOM 1971 N N . THR A 1 253 ? -10.388 11.905 -1.258 1.00 30.55 253 THR A N 1
ATOM 1972 C CA . THR A 1 253 ? -9.124 12.445 -0.725 1.00 30.55 253 THR A CA 1
ATOM 1973 C C . THR A 1 253 ? -8.022 11.631 -1.376 1.00 30.55 253 THR A C 1
ATOM 1975 O O . THR A 1 253 ? -7.970 10.410 -1.202 1.00 30.55 253 THR A O 1
ATOM 1978 N N . LEU A 1 254 ? -7.157 12.293 -2.143 1.00 30.48 254 LEU A N 1
ATOM 1979 C CA . LEU A 1 254 ? -5.927 11.705 -2.646 1.00 30.48 254 LEU A CA 1
ATOM 1980 C C . LEU A 1 254 ? -4.998 11.531 -1.439 1.00 30.48 254 LEU A C 1
ATOM 1982 O O . LEU A 1 254 ? -3.966 12.174 -1.297 1.00 30.48 254 LEU A O 1
ATOM 1986 N N . ILE A 1 255 ? -5.374 10.612 -0.544 1.00 33.16 255 ILE A N 1
ATOM 1987 C CA . ILE A 1 255 ? -4.414 9.821 0.193 1.00 33.16 255 ILE A CA 1
ATOM 1988 C C . ILE A 1 255 ? -3.601 9.235 -0.947 1.00 33.16 255 ILE A C 1
ATOM 1990 O O . ILE A 1 255 ? -4.090 8.355 -1.662 1.00 33.16 255 ILE A O 1
ATOM 1994 N N . SER A 1 256 ? -2.399 9.762 -1.193 1.00 30.75 256 SER A N 1
ATOM 1995 C CA . SER A 1 256 ? -1.423 9.014 -1.963 1.00 30.75 256 SER A CA 1
ATOM 1996 C C . SER A 1 256 ? -1.150 7.784 -1.108 1.00 30.75 256 SER A C 1
ATOM 1998 O O . SER A 1 256 ? -0.253 7.760 -0.263 1.00 30.75 256 SER A O 1
ATOM 2000 N N . ARG A 1 257 ? -2.025 6.784 -1.251 1.00 33.72 257 ARG A N 1
ATOM 2001 C CA . ARG A 1 257 ? -1.861 5.444 -0.739 1.00 33.72 257 ARG A CA 1
ATOM 2002 C C . ARG A 1 257 ? -0.702 4.937 -1.564 1.00 33.72 257 ARG A C 1
ATOM 2004 O O . ARG A 1 257 ? -0.894 4.302 -2.597 1.00 33.72 257 ARG A O 1
ATOM 2011 N N . SER A 1 258 ? 0.515 5.264 -1.139 1.00 29.91 258 SER A N 1
ATOM 2012 C CA . SER A 1 258 ? 1.624 4.371 -1.402 1.00 29.91 258 SER A CA 1
ATOM 2013 C C . SER A 1 258 ? 1.097 3.028 -0.911 1.00 29.91 258 SER A C 1
ATOM 2015 O O . SER A 1 258 ? 0.744 2.917 0.268 1.00 29.91 258 SER A O 1
ATOM 2017 N N . ARG A 1 259 ? 0.808 2.116 -1.851 1.00 36.50 259 ARG A N 1
ATOM 2018 C CA . ARG A 1 259 ? 0.032 0.882 -1.649 1.00 36.50 259 ARG A CA 1
ATOM 2019 C C . ARG A 1 259 ? 0.832 -0.107 -0.807 1.00 36.50 259 ARG A C 1
ATOM 2021 O O . ARG A 1 259 ? 1.021 -1.256 -1.173 1.00 36.50 259 ARG A O 1
ATOM 2028 N N . LYS A 1 260 ? 1.256 0.302 0.381 1.00 35.41 260 LYS A N 1
ATOM 2029 C CA . LYS A 1 260 ? 1.508 -0.619 1.466 1.00 35.41 260 LYS A CA 1
ATOM 2030 C C . LYS A 1 260 ? 0.135 -1.108 1.900 1.00 35.41 260 LYS A C 1
ATOM 2032 O O . LYS A 1 260 ? -0.521 -0.476 2.724 1.00 35.41 260 LYS A O 1
ATOM 2037 N N . ILE A 1 261 ? -0.322 -2.226 1.352 1.00 34.94 261 ILE A N 1
ATOM 2038 C CA . ILE A 1 261 ? -1.229 -3.084 2.112 1.00 34.94 261 ILE A CA 1
ATOM 2039 C C . ILE A 1 261 ? -0.360 -3.637 3.240 1.00 34.94 261 ILE A C 1
ATOM 2041 O O . ILE A 1 261 ? 0.575 -4.407 3.022 1.00 34.94 261 ILE A O 1
ATOM 2045 N N . ALA A 1 262 ? -0.552 -3.085 4.437 1.00 36.66 262 ALA A N 1
ATOM 2046 C CA . ALA A 1 262 ? 0.240 -3.444 5.595 1.00 36.66 262 ALA A CA 1
ATOM 2047 C C . ALA A 1 262 ? -0.178 -4.818 6.088 1.00 36.66 262 ALA A C 1
ATOM 2049 O O . ALA A 1 262 ? -1.079 -4.949 6.904 1.00 36.66 262 ALA A O 1
ATOM 2050 N N . THR A 1 263 ? 0.555 -5.834 5.663 1.00 36.66 263 THR A N 1
ATOM 2051 C CA . THR A 1 263 ? 0.504 -7.131 6.341 1.00 36.66 263 THR A CA 1
ATOM 2052 C C . THR A 1 263 ? 1.748 -7.424 7.169 1.00 36.66 263 THR A C 1
ATOM 2054 O O . THR A 1 263 ? 1.707 -8.278 8.047 1.00 36.66 263 THR A O 1
ATOM 2057 N N . ARG A 1 264 ? 2.828 -6.638 7.027 1.00 31.38 264 ARG A N 1
ATOM 2058 C CA . ARG A 1 264 ? 4.044 -6.804 7.849 1.00 31.38 264 ARG A CA 1
ATOM 2059 C C . ARG A 1 264 ? 3.803 -6.495 9.335 1.00 31.38 264 ARG A C 1
ATOM 2061 O O . ARG A 1 264 ? 4.238 -7.263 10.188 1.00 31.38 264 ARG A O 1
ATOM 2068 N N . THR A 1 265 ? 3.074 -5.420 9.647 1.00 34.28 265 THR A N 1
ATOM 2069 C CA . THR A 1 265 ? 2.721 -5.052 11.036 1.00 34.28 265 THR A CA 1
ATOM 2070 C C . THR A 1 265 ? 1.573 -5.910 11.571 1.00 34.28 265 THR A C 1
ATOM 2072 O O . THR A 1 265 ? 1.632 -6.382 12.704 1.00 34.28 265 THR A O 1
ATOM 2075 N N . PHE A 1 266 ? 0.579 -6.199 10.726 1.00 31.53 266 PHE A N 1
ATOM 2076 C CA . PHE A 1 266 ? -0.581 -7.026 11.069 1.00 31.53 266 PHE A CA 1
ATOM 2077 C C . PHE A 1 266 ? -0.183 -8.460 11.472 1.00 31.53 266 PHE A C 1
ATOM 2079 O O . PHE A 1 266 ? -0.559 -8.924 12.547 1.00 31.53 266 PHE A O 1
ATOM 2086 N N . CYS A 1 267 ? 0.682 -9.136 10.700 1.00 30.44 267 CYS A N 1
ATOM 2087 C CA . CYS A 1 267 ? 1.180 -10.471 11.060 1.00 30.44 267 CYS A CA 1
ATOM 2088 C C . CYS A 1 267 ? 2.065 -10.461 12.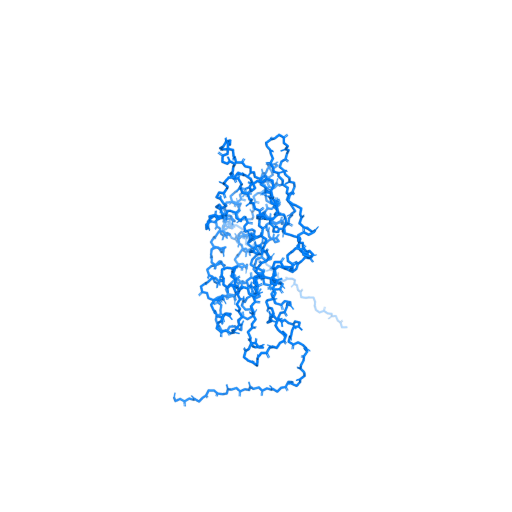322 1.00 30.44 267 CYS A C 1
ATOM 2090 O O . CYS A 1 267 ? 2.027 -11.409 13.111 1.00 30.44 267 CYS A O 1
ATOM 2092 N N . ARG A 1 268 ? 2.842 -9.391 12.560 1.00 32.66 268 ARG A N 1
ATOM 2093 C CA . ARG A 1 268 ? 3.672 -9.266 13.772 1.00 32.66 268 ARG A CA 1
ATOM 2094 C C . ARG A 1 268 ? 2.806 -9.187 15.034 1.00 32.66 268 ARG A C 1
ATOM 2096 O O . ARG A 1 268 ? 3.113 -9.860 16.012 1.00 32.66 268 ARG A O 1
ATOM 2103 N N . HIS A 1 269 ? 1.696 -8.450 14.986 1.00 37.97 269 HIS A N 1
ATOM 2104 C CA . HIS A 1 269 ? 0.786 -8.295 16.124 1.00 37.97 269 HIS A CA 1
ATOM 2105 C C . HIS A 1 269 ? -0.026 -9.574 16.415 1.00 37.97 269 HIS A C 1
ATOM 2107 O O . HIS A 1 269 ? -0.171 -9.965 17.574 1.00 37.97 269 HIS A O 1
ATOM 2113 N N . LEU A 1 270 ? -0.471 -10.289 15.373 1.00 33.72 270 LEU A N 1
ATOM 2114 C CA . LEU A 1 270 ? -1.174 -11.573 15.521 1.00 33.72 270 LEU A CA 1
ATOM 2115 C C . LEU A 1 270 ? -0.262 -12.683 16.073 1.00 33.72 270 LEU A C 1
ATOM 2117 O O . LEU A 1 270 ? -0.674 -13.445 16.944 1.00 33.72 270 LEU A O 1
ATOM 2121 N N . SER A 1 271 ? 1.003 -12.736 15.642 1.00 30.58 271 SER A N 1
ATOM 2122 C CA . SER A 1 271 ? 1.969 -13.736 16.130 1.00 30.58 271 SER A CA 1
ATOM 2123 C C . SER A 1 271 ? 2.470 -13.492 17.564 1.00 30.58 271 SER A C 1
ATOM 2125 O O . SER A 1 271 ? 2.835 -14.448 18.250 1.00 30.58 271 SER A O 1
ATOM 2127 N N . GLY A 1 272 ? 2.478 -12.237 18.033 1.00 28.53 272 GLY A N 1
ATOM 2128 C CA . GLY A 1 272 ? 2.876 -11.874 19.400 1.00 28.53 272 GLY A CA 1
ATOM 2129 C C . GLY A 1 272 ? 1.793 -12.156 20.445 1.00 28.53 272 GLY A C 1
ATOM 2130 O O . GLY A 1 272 ? 2.102 -12.609 21.542 1.00 28.53 272 GLY A O 1
ATOM 2131 N N . SER A 1 273 ? 0.521 -11.966 20.080 1.00 32.22 273 SER A N 1
ATOM 2132 C CA . SER A 1 273 ? -0.638 -12.222 20.948 1.00 32.22 273 SER A CA 1
ATOM 2133 C C . SER A 1 273 ? -0.928 -13.716 21.156 1.00 32.22 273 SER A C 1
ATOM 2135 O O . SER A 1 273 ? -1.548 -14.069 22.152 1.00 32.22 273 SER A O 1
ATOM 2137 N N . TRP A 1 274 ? -0.477 -14.591 20.252 1.00 28.84 274 TRP A N 1
ATOM 2138 C CA . TRP A 1 274 ? -0.749 -16.037 20.301 1.00 28.84 274 TRP A CA 1
ATOM 2139 C C . TRP A 1 274 ? 0.333 -16.879 21.003 1.00 28.84 274 TRP A C 1
ATOM 2141 O O . TRP A 1 274 ? 0.165 -18.086 21.152 1.00 28.84 274 TRP A O 1
ATOM 2151 N N . ARG A 1 275 ? 1.453 -16.284 21.448 1.00 28.44 275 ARG A N 1
ATOM 2152 C CA . ARG A 1 275 ? 2.537 -17.009 22.154 1.00 28.44 275 ARG A CA 1
ATOM 2153 C C . ARG A 1 275 ? 2.422 -17.007 23.683 1.00 28.44 275 ARG A C 1
ATOM 2155 O O . ARG A 1 275 ? 3.237 -17.651 24.338 1.00 28.44 275 ARG A O 1
ATOM 2162 N N . ALA A 1 276 ? 1.417 -16.347 24.254 1.00 29.72 276 ALA A N 1
ATOM 2163 C CA . ALA A 1 276 ? 1.183 -16.308 25.698 1.00 29.72 276 ALA A CA 1
ATOM 2164 C C . ALA A 1 276 ? -0.049 -17.151 26.074 1.00 29.72 276 ALA A C 1
ATOM 2166 O O . ALA A 1 276 ? -1.115 -16.626 26.366 1.00 29.72 276 ALA A O 1
ATOM 2167 N N . GLY A 1 277 ? 0.091 -18.476 26.026 1.00 26.12 277 GLY A N 1
ATOM 2168 C CA . GLY A 1 277 ? -0.956 -19.417 26.434 1.00 26.12 277 GLY A CA 1
ATOM 2169 C C . GLY A 1 277 ? -0.572 -20.844 26.061 1.00 26.12 277 GLY A C 1
ATOM 2170 O O . GLY A 1 277 ? -0.674 -21.237 24.905 1.00 26.12 277 GLY A O 1
ATOM 2171 N N . GLY A 1 278 ? -0.035 -21.594 27.023 1.00 25.30 278 GLY A N 1
ATOM 2172 C CA . GLY A 1 278 ? 0.458 -22.954 26.818 1.00 25.30 278 GLY A CA 1
ATOM 2173 C C . GLY A 1 278 ? -0.618 -23.980 26.433 1.00 25.30 278 GLY A C 1
ATOM 2174 O O . GLY A 1 278 ? -1.814 -23.724 26.508 1.00 25.30 278 GLY A O 1
ATOM 2175 N N . SER A 1 279 ? -0.133 -25.185 26.108 1.00 25.78 279 SER A N 1
ATOM 2176 C CA . SER A 1 279 ? -0.865 -26.416 25.759 1.00 25.78 279 SER A CA 1
ATOM 2177 C C . SER A 1 279 ? -1.310 -26.543 24.294 1.00 25.78 279 SER A C 1
ATOM 2179 O O . SER A 1 279 ? -2.483 -26.412 23.949 1.00 25.78 279 SER A O 1
ATOM 2181 N N . ALA A 1 280 ? -0.370 -26.972 23.447 1.00 30.08 280 ALA A N 1
ATOM 2182 C CA . ALA A 1 280 ? -0.659 -27.591 22.159 1.00 30.08 280 ALA A CA 1
ATOM 2183 C C . ALA A 1 280 ? -1.522 -28.857 22.346 1.00 30.08 280 ALA A C 1
ATOM 2185 O O . ALA A 1 280 ? -1.008 -29.939 22.631 1.00 30.08 280 ALA A O 1
ATOM 2186 N N . ARG A 1 281 ? -2.839 -28.737 22.156 1.00 25.59 281 ARG A N 1
ATOM 2187 C CA . ARG A 1 281 ? -3.714 -29.877 21.858 1.00 25.59 281 ARG A CA 1
ATOM 2188 C C . ARG A 1 281 ? -4.175 -29.765 20.411 1.00 25.59 281 ARG A C 1
ATOM 2190 O O . ARG A 1 281 ? -4.838 -28.812 20.023 1.00 25.59 281 ARG A O 1
ATOM 2197 N N . ARG A 1 282 ? -3.771 -30.758 19.617 1.00 29.81 282 ARG A N 1
ATOM 2198 C CA . ARG A 1 282 ? -4.288 -31.045 18.276 1.00 29.81 282 ARG A CA 1
ATOM 2199 C C . ARG A 1 282 ? -5.809 -31.194 18.346 1.00 29.81 282 ARG A C 1
ATOM 2201 O O . ARG A 1 282 ? -6.280 -32.158 18.940 1.00 29.81 282 ARG A O 1
ATOM 2208 N N . CYS A 1 283 ? -6.546 -30.309 17.686 1.00 23.83 283 CYS A N 1
ATOM 2209 C CA . CYS A 1 283 ? -7.904 -30.598 17.236 1.00 23.83 283 CYS A CA 1
ATOM 2210 C C . CYS A 1 283 ? -7.838 -30.918 15.743 1.00 23.83 283 CYS A C 1
ATOM 2212 O O . CYS A 1 283 ? -7.772 -30.027 14.903 1.00 23.83 283 CYS A O 1
ATOM 2214 N N . ALA A 1 284 ? -7.801 -32.212 15.430 1.00 28.44 284 ALA A N 1
ATOM 2215 C CA . ALA A 1 284 ? -8.159 -32.720 14.118 1.00 28.44 284 ALA A CA 1
ATOM 2216 C C . ALA A 1 284 ? -9.684 -32.878 14.104 1.00 28.44 284 ALA A C 1
ATOM 2218 O O . ALA A 1 284 ? -10.213 -33.737 14.807 1.00 28.44 284 ALA A O 1
ATOM 2219 N N . LEU A 1 285 ? -10.387 -32.054 13.331 1.00 27.81 285 LEU A N 1
ATOM 2220 C CA . LEU A 1 285 ? -11.794 -32.283 13.017 1.00 27.81 285 LEU A CA 1
ATOM 2221 C C . LEU A 1 285 ? -11.855 -32.996 11.666 1.00 27.81 285 LEU A C 1
ATOM 2223 O O . LEU A 1 285 ? -11.594 -32.414 10.618 1.00 27.81 285 LEU A O 1
ATOM 2227 N N . ARG A 1 286 ? -12.131 -34.303 11.738 1.00 25.38 286 ARG A N 1
ATOM 2228 C CA . ARG A 1 286 ? -12.569 -35.128 10.612 1.00 25.38 286 ARG A CA 1
ATOM 2229 C C . ARG A 1 286 ? -13.969 -34.683 10.194 1.00 25.38 286 ARG A C 1
ATOM 2231 O O . ARG A 1 286 ? -14.854 -34.578 11.039 1.00 25.38 286 ARG A O 1
ATOM 2238 N N . SER A 1 287 ? -14.165 -34.509 8.897 1.00 25.66 287 SER A N 1
ATOM 2239 C CA . SER A 1 287 ? -15.471 -34.426 8.246 1.00 25.66 287 SER A CA 1
ATOM 2240 C C . SER A 1 287 ? -16.183 -35.787 8.324 1.00 25.66 287 SER A C 1
ATOM 2242 O O . SER A 1 287 ? -15.531 -36.807 8.078 1.00 25.66 287 SER A O 1
ATOM 2244 N N . PRO A 1 288 ? -17.494 -35.856 8.614 1.00 29.73 288 PRO A N 1
ATOM 2245 C CA . PRO A 1 288 ? -18.286 -37.033 8.302 1.00 29.73 288 PRO A CA 1
ATOM 2246 C C . PRO A 1 288 ? -18.768 -36.945 6.848 1.00 29.73 288 PRO A C 1
ATOM 2248 O O . PRO A 1 288 ? -19.443 -35.999 6.451 1.00 29.73 288 PRO A O 1
ATOM 2251 N N . THR A 1 289 ? -18.380 -37.941 6.060 1.00 39.97 289 THR A N 1
ATOM 2252 C CA . THR A 1 289 ? -18.910 -38.251 4.728 1.00 39.97 289 THR A CA 1
ATOM 2253 C C . THR A 1 289 ? -20.388 -38.625 4.783 1.00 39.97 2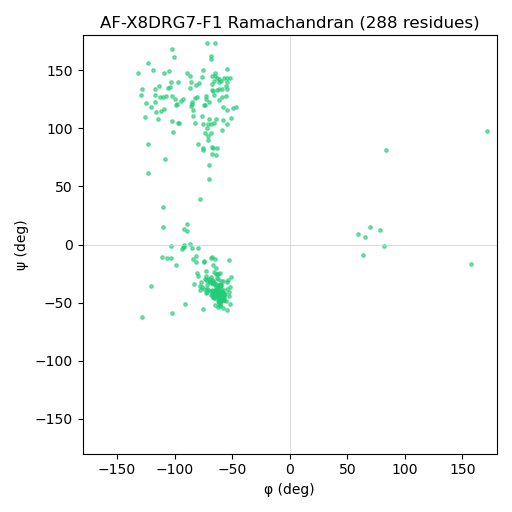89 THR A C 1
ATOM 2255 O O . THR A 1 289 ? -20.809 -39.366 5.673 1.00 39.97 289 THR A O 1
ATOM 2258 N N . THR A 1 290 ? -21.131 -38.208 3.761 1.00 42.31 290 THR A N 1
ATOM 2259 C CA . THR A 1 290 ? -22.050 -39.094 3.033 1.00 42.31 290 THR A CA 1
ATOM 2260 C C . THR A 1 290 ? -21.547 -39.165 1.600 1.00 42.31 290 THR A C 1
ATOM 2262 O O . THR A 1 290 ? -21.064 -38.114 1.122 1.00 42.31 290 THR A O 1
#